Protein AF-0000000069708479 (afdb_homodimer)

InterPro domains:
  IPR001387 Cro/C1-type, helix-turn-helix domain [PF12844] (5-63)
  IPR001387 Cro/C1-type, helix-turn-helix domain [PS50943] (8-62)
  IPR001387 Cro/C1-type, helix-turn-helix domain [SM00530] (7-62)
  IPR001387 Cro/C1-type, helix-turn-helix domain [cd00093] (5-62)
  IPR010982 Lambda repressor-like, DNA-binding domain superfamily [G3DSA:1.10.260.40] (4-102)
  IPR010982 Lambda repressor-like, DNA-binding domain superfamily [SSF47413] (2-64)

Organism: NCBI:txid1187080

Nearest PDB structures (foldseek):
  6jq1-assembly1_A  TM=8.689E-01  e=2.238E-03  Deinococcus geothermalis DSM 11300
  6rnz-assembly2_B  TM=8.692E-01  e=3.136E-03  Deinococcus deserti
  3f51-assembly1_A  TM=7.060E-01  e=1.689E-03  Corynebacterium glutamicum
  3g5g-assembly5_J  TM=7.463E-01  e=3.318E-03  Enterobacter sp. RFL1396
  3g5g-assembly1_A  TM=7.341E-01  e=3.510E-03  Enterobacter sp. RFL1396

Sequence (204 aa):
MPTFGETIKKFRKERQLPLRIVASYLDIDQAVLSKMEHNKRTATKEQVKKLAKYFETNEKELLILWISDRVVYEIKDEEFATDALKVAEEEIKYLTKKNGKKMPTFGETIKKFRKERQLPLRIVASYLDIDQAVLSKMEHNKRTATKEQVKKLAKYFETNEKELLILWISDRVVYEIKDEEFATDALKVAEEEIKYLTKKNGKK

Foldseek 3Di:
DDALLCVLVVLCVVVPHDLVVLCVQLVHDSVQSVCSSVVNDADDLVSLQSSCVVSVHDSVVSVVRSVVSVLCVVPVPPPCSVVVVVVVVVVVVVVVVVVVVD/DDALLCVLVVLCVVVPHDLVVLCVQLVHDSVQSVCSNVVNDADDLVSLQSSCVVSVHDSVVSVVRSVVSVLCVVPVPPPCSVVVVVVVVVVVVVVVVVVVVD

Secondary structure (DSSP, 8-state):
---HHHHHHHHHHHTT--HHHHHHHHTS-HHHHHHHHTTSSPPPHHHHHHHHHHTT--HHHHHHHHHHHHHHHHHTT-TTHHHHHHHHHHHHHHHHHHHH--/---HHHHHHHHHHHTT--HHHHHHHHTS-HHHHHHHHTTSSPPPHHHHHHHHHHTT--HHHHHHHHHHHHHHHHHTT-TTHHHHHHHHHHHHHHHHHHHH--

pLDDT: mean 96.28, std 7.88, range [42.22, 98.88]

Solvent-accessible surface area (backbone atoms only — not comparable to full-atom values): 11124 Å² total; per-residue (Å²): 129,81,48,44,25,45,46,52,43,48,58,34,53,75,68,68,49,58,61,59,60,58,15,54,76,70,71,48,55,45,67,56,48,53,31,23,38,66,70,71,39,83,77,52,73,67,55,51,49,50,48,20,60,74,69,70,50,63,48,67,60,50,49,25,37,45,51,15,47,55,50,39,71,71,36,67,89,45,94,50,38,60,63,10,36,55,51,24,38,52,48,48,53,52,52,51,51,57,59,66,72,98,130,80,48,43,26,45,46,51,44,49,56,36,52,75,69,69,48,60,62,58,61,58,16,54,75,70,72,49,54,46,67,56,48,52,31,22,36,65,69,72,39,81,77,52,72,66,54,50,51,51,48,20,61,73,68,70,50,65,49,67,60,52,50,24,37,43,52,14,46,56,51,39,70,74,36,68,87,44,92,51,39,61,63,9,38,54,51,24,37,53,48,48,52,52,51,51,51,56,58,67,73,97

Structure (mmCIF, N/CA/C/O backbone):
data_AF-0000000069708479-model_v1
#
loop_
_entity.id
_entity.type
_entity.pdbx_description
1 polymer 'Helix-turn-helix protein'
#
loop_
_atom_site.group_PDB
_atom_site.id
_atom_site.type_symbol
_atom_site.label_atom_id
_atom_site.label_alt_id
_atom_site.label_comp_id
_atom_site.label_asym_id
_atom_site.label_entity_id
_atom_site.label_seq_id
_atom_site.pdbx_PDB_ins_code
_atom_site.Cartn_x
_atom_site.Cartn_y
_atom_site.Cartn_z
_atom_site.occupancy
_atom_site.B_iso_or_equiv
_atom_site.auth_seq_id
_atom_site.auth_comp_id
_atom_site.auth_asym_id
_atom_site.auth_atom_id
_atom_site.pdbx_PDB_model_num
ATOM 1 N N . MET A 1 1 ? -10.367 6.734 12.578 1 87.5 1 MET A N 1
ATOM 2 C CA . MET A 1 1 ? -9.133 7.488 12.797 1 87.5 1 MET A CA 1
ATOM 3 C C . MET A 1 1 ? -8.969 8.562 11.727 1 87.5 1 MET A C 1
ATOM 5 O O . MET A 1 1 ? -9.281 8.344 10.555 1 87.5 1 MET A O 1
ATOM 9 N N . PRO A 1 2 ? -8.523 9.812 12.219 1 95.88 2 PRO A N 1
ATOM 10 C CA . PRO A 1 2 ? -8.336 10.836 11.188 1 95.88 2 PRO A CA 1
ATOM 11 C C . PRO A 1 2 ? -7.207 10.5 10.219 1 95.88 2 PRO A C 1
ATOM 13 O O . PRO A 1 2 ? -6.203 9.898 10.617 1 95.88 2 PRO A O 1
ATOM 16 N N . THR A 1 3 ? -7.367 10.781 8.961 1 97.5 3 THR A N 1
ATOM 17 C CA . THR A 1 3 ? -6.312 10.648 7.961 1 97.5 3 THR A CA 1
ATOM 18 C C . THR A 1 3 ? -5.246 11.719 8.156 1 97.5 3 THR A C 1
ATOM 20 O O . THR A 1 3 ? -5.402 12.609 8.992 1 97.5 3 THR A O 1
ATOM 23 N N . PHE A 1 4 ? -4.168 11.594 7.406 1 98.56 4 PHE A N 1
ATOM 24 C CA . PHE A 1 4 ? -3.139 12.625 7.387 1 98.56 4 PHE A CA 1
ATOM 25 C C . PHE A 1 4 ? -3.74 13.984 7.035 1 98.56 4 PHE A C 1
ATOM 27 O O . PHE A 1 4 ? -3.512 14.969 7.742 1 98.56 4 PHE A O 1
ATOM 34 N N . GLY A 1 5 ? -4.535 14.008 5.984 1 98.62 5 GLY A N 1
ATOM 35 C CA . GLY A 1 5 ? -5.156 15.25 5.559 1 98.62 5 GLY A CA 1
ATOM 36 C C . GLY A 1 5 ? -6.039 15.875 6.625 1 98.62 5 GLY A C 1
ATOM 37 O O . GLY A 1 5 ? -5.945 17.078 6.898 1 98.62 5 GLY A O 1
ATOM 38 N N . GLU A 1 6 ? -6.863 15.078 7.266 1 98.44 6 GLU A N 1
ATOM 39 C CA . GLU A 1 6 ? -7.754 15.555 8.32 1 98.44 6 GLU A CA 1
ATOM 40 C C . GLU A 1 6 ? -6.965 16.062 9.523 1 98.44 6 GLU A C 1
ATOM 42 O O . GLU A 1 6 ? -7.383 17 10.195 1 98.44 6 GLU A O 1
ATOM 47 N N . THR A 1 7 ? -5.887 15.422 9.758 1 98.69 7 THR A N 1
ATOM 48 C CA . THR A 1 7 ? -5.031 15.812 10.875 1 98.69 7 THR A CA 1
ATOM 49 C C . THR A 1 7 ? -4.414 17.188 10.625 1 98.69 7 THR A C 1
ATOM 51 O O . THR A 1 7 ? -4.414 18.047 11.516 1 98.69 7 THR A O 1
ATOM 54 N N . ILE A 1 8 ? -3.969 17.375 9.414 1 98.56 8 ILE A N 1
ATOM 55 C CA . ILE A 1 8 ? -3.371 18.656 9.055 1 98.56 8 ILE A CA 1
ATOM 56 C C . ILE A 1 8 ? -4.43 19.75 9.117 1 98.56 8 ILE A C 1
ATOM 58 O O . ILE A 1 8 ? -4.16 20.859 9.578 1 98.56 8 ILE A O 1
ATOM 62 N N . LYS A 1 9 ? -5.551 19.406 8.68 1 98.75 9 LYS A N 1
ATOM 63 C CA . LYS A 1 9 ? -6.664 20.344 8.75 1 98.75 9 LYS A CA 1
ATOM 64 C C . LYS A 1 9 ? -6.969 20.734 10.195 1 98.75 9 LYS A C 1
ATOM 66 O O . LYS A 1 9 ? -7.148 21.906 10.508 1 98.75 9 LYS A O 1
ATOM 71 N N . LYS A 1 10 ? -7.062 19.781 10.992 1 98.75 10 LYS A N 1
ATOM 72 C CA . LYS A 1 10 ? -7.309 20.016 12.414 1 98.75 10 LYS A CA 1
ATOM 73 C C . LYS A 1 10 ? -6.246 20.938 13.016 1 98.75 10 LYS A C 1
ATOM 75 O O . LYS A 1 10 ? -6.574 21.891 13.719 1 98.75 10 LYS A O 1
ATOM 80 N N . PHE A 1 11 ? -4.957 20.609 12.766 1 98.56 11 PHE A N 1
ATOM 81 C CA . PHE A 1 11 ? -3.869 21.438 13.281 1 98.56 11 PHE A CA 1
ATOM 82 C C . PHE A 1 11 ? -4.008 22.875 12.805 1 98.56 11 PHE A C 1
ATOM 84 O O . PHE A 1 11 ? -3.836 23.812 13.586 1 98.56 11 PHE A O 1
ATOM 91 N N . ARG A 1 12 ? -4.316 22.984 11.539 1 98.69 12 ARG A N 1
ATOM 92 C CA . ARG A 1 12 ? -4.461 24.312 10.953 1 98.69 12 ARG A CA 1
ATOM 93 C C . ARG A 1 12 ? -5.594 25.078 11.625 1 98.69 12 ARG A C 1
ATOM 95 O O . ARG A 1 12 ? -5.41 26.234 12.023 1 98.69 12 ARG A O 1
ATOM 102 N N . LYS A 1 13 ? -6.672 24.438 11.805 1 98.69 13 LYS A N 1
ATOM 103 C CA . LYS A 1 13 ? -7.859 25.078 12.367 1 98.69 13 LYS A CA 1
ATOM 104 C C . LYS A 1 13 ? -7.648 25.406 13.844 1 98.69 13 LYS A C 1
ATOM 106 O O . LYS A 1 13 ? -8.078 26.469 14.312 1 98.69 13 LYS A O 1
ATOM 111 N N . GLU A 1 14 ? -7.09 24.578 14.523 1 98.38 14 GLU A N 1
ATOM 112 C CA . GLU A 1 14 ? -6.812 24.797 15.938 1 98.38 14 GLU A CA 1
ATOM 113 C C . GLU A 1 14 ? -5.957 26.047 16.141 1 98.38 14 GLU A C 1
ATOM 115 O O . GLU A 1 14 ? -6.059 26.703 17.172 1 98.38 14 GLU A O 1
ATOM 120 N N . ARG A 1 15 ? -5.18 26.359 15.188 1 97.94 15 ARG A N 1
ATOM 121 C CA . ARG A 1 15 ? -4.289 27.516 15.258 1 97.94 15 ARG A CA 1
ATOM 122 C C . ARG A 1 15 ? -4.891 28.719 14.547 1 97.94 15 ARG A C 1
ATOM 124 O O . ARG A 1 15 ? -4.23 29.75 14.383 1 97.94 15 ARG A O 1
ATOM 131 N N . GLN A 1 16 ? -6.113 28.453 14.039 1 98.5 16 GLN A N 1
ATOM 132 C CA . GLN A 1 16 ? -6.895 29.5 13.391 1 98.5 16 GLN A CA 1
ATOM 133 C C . GLN A 1 16 ? -6.16 30.062 12.172 1 98.5 16 GLN A C 1
ATOM 135 O O . GLN A 1 16 ? -6.145 31.266 11.961 1 98.5 16 GLN A O 1
ATOM 140 N N . LEU A 1 17 ? -5.559 29.219 11.445 1 98.56 17 LEU A N 1
ATOM 141 C CA . LEU A 1 17 ? -4.816 29.625 10.258 1 98.56 17 LEU A CA 1
ATOM 142 C C . LEU A 1 17 ? -5.652 29.406 9 1 98.56 17 LEU A C 1
ATOM 144 O O . LEU A 1 17 ? -6.305 28.375 8.852 1 98.56 17 LEU A O 1
ATOM 148 N N . PRO A 1 18 ? -5.656 30.422 8.219 1 98.5 18 PRO A N 1
ATOM 149 C CA . PRO A 1 18 ? -6.281 30.172 6.914 1 98.5 18 PRO A CA 1
ATOM 150 C C . PRO A 1 18 ? -5.434 29.281 6.02 1 98.5 18 PRO A C 1
ATOM 152 O O . PRO A 1 18 ? -4.234 29.125 6.25 1 98.5 18 PRO A O 1
ATOM 155 N N . LEU A 1 19 ? -6.035 28.688 4.969 1 98.81 19 LEU A N 1
ATOM 156 C CA . LEU A 1 19 ? -5.359 27.781 4.051 1 98.81 19 LEU A CA 1
ATOM 157 C C . LEU A 1 19 ? -4.156 28.469 3.4 1 98.81 19 LEU A C 1
ATOM 159 O O . LEU A 1 19 ? -3.1 27.844 3.246 1 98.81 19 LEU A O 1
ATOM 163 N N . ARG A 1 20 ? -4.316 29.766 3.066 1 98.44 20 ARG A N 1
ATOM 164 C CA . ARG A 1 20 ? -3.322 30.5 2.287 1 98.44 20 ARG A CA 1
ATOM 165 C C . ARG A 1 20 ? -1.994 30.578 3.031 1 98.44 20 ARG A C 1
ATOM 167 O O . ARG A 1 20 ? -0.927 30.547 2.414 1 98.44 20 ARG A O 1
ATOM 174 N N . ILE A 1 21 ? -2.018 30.656 4.293 1 98.75 21 ILE A N 1
ATOM 175 C CA . ILE A 1 21 ? -0.8 30.812 5.082 1 98.75 21 ILE A CA 1
ATOM 176 C C . ILE A 1 21 ? -0.011 29.5 5.078 1 98.75 21 ILE A C 1
ATOM 178 O O . ILE A 1 21 ? 1.2 29.5 4.84 1 98.75 21 ILE A O 1
ATOM 182 N N . VAL A 1 22 ? -0.687 28.453 5.332 1 98.81 22 VAL A N 1
ATOM 183 C CA . VAL A 1 22 ? -0.033 27.141 5.363 1 98.81 22 VAL A CA 1
ATOM 184 C C . VAL A 1 22 ? 0.456 26.781 3.967 1 98.81 22 VAL A C 1
ATOM 186 O O . VAL A 1 22 ? 1.562 26.25 3.805 1 98.81 22 VAL A O 1
ATOM 189 N N . ALA A 1 23 ? -0.356 27.031 2.963 1 98.88 23 ALA A N 1
ATOM 190 C CA . ALA A 1 23 ? 0.013 26.75 1.577 1 98.88 23 ALA A CA 1
ATOM 191 C C . ALA A 1 23 ? 1.27 27.531 1.181 1 98.88 23 ALA A C 1
ATOM 193 O O . ALA A 1 23 ? 2.141 26.984 0.489 1 98.88 23 ALA A O 1
ATOM 194 N N . SER A 1 24 ? 1.346 28.766 1.591 1 98.69 24 SER A N 1
ATOM 195 C CA . SER A 1 24 ? 2.512 29.594 1.312 1 98.69 24 SER A CA 1
ATOM 196 C C . SER A 1 24 ? 3.775 29 1.929 1 98.69 24 SER A C 1
ATOM 198 O O . SER A 1 24 ? 4.828 28.969 1.287 1 98.69 24 SER A O 1
ATOM 200 N N . TYR A 1 25 ? 3.645 28.531 3.111 1 98.56 25 TYR A N 1
ATOM 201 C CA . TYR A 1 25 ? 4.777 27.906 3.781 1 98.56 25 TYR A CA 1
ATOM 202 C C . TYR A 1 25 ? 5.281 26.703 2.986 1 98.56 25 TYR A C 1
ATOM 204 O O . TYR A 1 25 ? 6.488 26.469 2.92 1 98.56 25 TYR A O 1
ATOM 212 N N . LEU A 1 26 ? 4.371 25.953 2.377 1 98.69 26 LEU A N 1
ATOM 213 C CA . LEU A 1 26 ? 4.711 24.75 1.605 1 98.69 26 LEU A CA 1
ATOM 214 C C . LEU A 1 26 ? 5.098 25.125 0.177 1 98.69 26 LEU A C 1
ATOM 216 O O . LEU A 1 26 ? 5.547 24.266 -0.588 1 98.69 26 LEU A O 1
ATOM 220 N N . ASP A 1 27 ? 4.875 26.344 -0.242 1 98.62 27 ASP A N 1
ATOM 221 C CA . ASP A 1 27 ? 5.121 26.828 -1.597 1 98.62 27 ASP A CA 1
ATOM 222 C C . ASP A 1 27 ? 4.238 26.094 -2.607 1 98.62 27 ASP A C 1
ATOM 224 O O . ASP A 1 27 ? 4.734 25.562 -3.605 1 98.62 27 ASP A O 1
ATOM 228 N N . ILE A 1 28 ? 2.951 25.984 -2.205 1 98.5 28 ILE A N 1
ATOM 229 C CA . ILE A 1 28 ? 1.962 25.391 -3.1 1 98.5 28 ILE A CA 1
ATOM 230 C C . ILE A 1 28 ? 0.709 26.266 -3.131 1 98.5 28 ILE A C 1
ATOM 232 O O . ILE A 1 28 ? 0.562 27.188 -2.32 1 98.5 28 ILE A O 1
ATOM 236 N N . ASP A 1 29 ? -0.191 25.906 -4.066 1 98.25 29 ASP A N 1
ATOM 237 C CA . ASP A 1 29 ? -1.47 26.609 -4.18 1 98.25 29 ASP A CA 1
ATOM 238 C C . ASP A 1 29 ? -2.428 26.188 -3.068 1 98.25 29 ASP A C 1
ATOM 240 O O . ASP A 1 29 ? -2.424 25.016 -2.65 1 98.25 29 ASP A O 1
ATOM 244 N N . GLN A 1 30 ? -3.279 27.094 -2.695 1 98.25 30 GLN A N 1
ATOM 245 C CA . GLN A 1 30 ? -4.289 26.828 -1.677 1 98.25 30 GLN A CA 1
ATOM 246 C C . GLN A 1 30 ? -5.188 25.672 -2.086 1 98.25 30 GLN A C 1
ATOM 248 O O . GLN A 1 30 ? -5.602 24.875 -1.242 1 98.25 30 GLN A O 1
ATOM 253 N N . ALA A 1 31 ? -5.453 25.609 -3.352 1 98.56 31 ALA A N 1
ATOM 254 C CA . ALA A 1 31 ? -6.32 24.547 -3.855 1 98.56 31 ALA A CA 1
ATOM 255 C C . ALA A 1 31 ? -5.695 23.172 -3.633 1 98.56 31 ALA A C 1
ATOM 257 O O . ALA A 1 31 ? -6.402 22.203 -3.332 1 98.56 31 ALA A O 1
ATOM 258 N N . VAL A 1 32 ? -4.422 23.094 -3.793 1 98.44 32 VAL A N 1
ATOM 259 C CA . VAL A 1 32 ? -3.697 21.844 -3.613 1 98.44 32 VAL A CA 1
ATOM 260 C C . VAL A 1 32 ? -3.742 21.422 -2.145 1 98.44 32 VAL A C 1
ATOM 262 O O . VAL A 1 32 ? -4.004 20.266 -1.832 1 98.44 32 VAL A O 1
ATOM 265 N N . LEU A 1 33 ? -3.529 22.391 -1.257 1 98.75 33 LEU A N 1
ATOM 266 C CA . LEU A 1 33 ? -3.598 22.078 0.167 1 98.75 33 LEU A CA 1
ATOM 267 C C . LEU A 1 33 ? -5 21.625 0.557 1 98.75 33 LEU A C 1
ATOM 269 O O . LEU A 1 33 ? -5.16 20.688 1.337 1 98.75 33 LEU A O 1
ATOM 273 N N . SER A 1 34 ? -5.977 22.328 0.036 1 98.75 34 SER A N 1
ATOM 274 C CA . SER A 1 34 ? -7.355 21.953 0.314 1 98.75 34 SER A CA 1
ATOM 275 C C . SER A 1 34 ? -7.629 20.5 -0.104 1 98.75 34 SER A C 1
ATOM 277 O O . SER A 1 34 ? -8.203 19.734 0.661 1 98.75 34 SER A O 1
ATOM 279 N N . LYS A 1 35 ? -7.184 20.141 -1.327 1 98.69 35 LYS A N 1
ATOM 280 C CA . LYS A 1 35 ? -7.352 18.781 -1.813 1 98.69 35 LYS A CA 1
ATOM 281 C C . LYS A 1 35 ? -6.625 17.781 -0.913 1 98.69 35 LYS A C 1
ATOM 283 O O . LYS A 1 35 ? -7.125 16.688 -0.663 1 98.69 35 LYS A O 1
ATOM 288 N N . MET A 1 36 ? -5.5 18.141 -0.444 1 98.5 36 MET A N 1
ATOM 289 C CA . MET A 1 36 ? -4.73 17.297 0.473 1 98.5 36 MET A CA 1
ATOM 290 C C . MET A 1 36 ? -5.492 17.078 1.774 1 98.5 36 MET A C 1
ATOM 292 O O . MET A 1 36 ? -5.637 15.938 2.225 1 98.5 36 MET A O 1
ATOM 296 N N . GLU A 1 37 ? -6.098 18.172 2.312 1 98.5 37 GLU A N 1
ATOM 297 C CA . GLU A 1 37 ? -6.812 18.094 3.582 1 98.5 37 GLU A CA 1
ATOM 298 C C . GLU A 1 37 ? -8.086 17.266 3.453 1 98.5 37 GLU A C 1
ATOM 300 O O . GLU A 1 37 ? -8.641 16.812 4.457 1 98.5 37 GLU A O 1
ATOM 305 N N . HIS A 1 38 ? -8.523 17.078 2.168 1 97.38 38 HIS A N 1
ATOM 306 C CA . HIS A 1 38 ? -9.742 16.312 1.905 1 97.38 38 HIS A CA 1
ATOM 307 C C . HIS A 1 38 ? -9.422 14.977 1.245 1 97.38 38 HIS A C 1
ATOM 309 O O . HIS A 1 38 ? -10.305 14.359 0.635 1 97.38 38 HIS A O 1
ATOM 315 N N . ASN A 1 39 ? -8.234 14.586 1.264 1 95.88 39 ASN A N 1
ATOM 316 C CA . ASN A 1 39 ? -7.766 13.281 0.798 1 95.88 39 ASN A CA 1
ATOM 317 C C . ASN A 1 39 ? -7.918 13.141 -0.713 1 95.88 39 ASN A C 1
ATOM 319 O O . ASN A 1 39 ? -8.062 12.031 -1.224 1 95.88 39 ASN A O 1
ATOM 323 N N . LYS A 1 40 ? -7.934 14.227 -1.393 1 97.12 40 LYS A N 1
ATOM 324 C CA . LYS A 1 40 ? -8.055 14.211 -2.848 1 97.12 40 LYS A CA 1
ATOM 325 C C . LYS A 1 40 ? -6.691 14.336 -3.518 1 97.12 40 LYS A C 1
ATOM 327 O O . LYS A 1 40 ? -6.574 14.18 -4.734 1 97.12 40 LYS A O 1
ATOM 332 N N . ARG A 1 41 ? -5.664 14.648 -2.795 1 97.19 41 ARG A N 1
ATOM 333 C CA . ARG A 1 41 ? -4.266 14.703 -3.213 1 97.19 41 ARG A CA 1
ATOM 334 C C . ARG A 1 41 ? -3.342 14.203 -2.107 1 97.19 41 ARG A C 1
ATOM 336 O O . ARG A 1 41 ? -3.545 14.523 -0.932 1 97.19 41 ARG A O 1
ATOM 343 N N . THR A 1 42 ? -2.367 13.469 -2.531 1 96.75 42 THR A N 1
ATOM 344 C CA . THR A 1 42 ? -1.422 12.945 -1.556 1 96.75 42 THR A CA 1
ATOM 345 C C . THR A 1 42 ? -0.238 13.891 -1.38 1 96.75 42 THR A C 1
ATOM 347 O O . THR A 1 42 ? 0.293 14.414 -2.361 1 96.75 42 THR A O 1
ATOM 350 N N . ALA A 1 43 ? 0.14 14.086 -0.154 1 98.31 43 ALA A N 1
ATOM 351 C CA . ALA A 1 43 ? 1.323 14.883 0.147 1 98.31 43 ALA A CA 1
ATOM 352 C C . ALA A 1 43 ? 2.6 14.141 -0.234 1 98.31 43 ALA A C 1
ATOM 354 O O . ALA A 1 43 ? 2.613 12.914 -0.301 1 98.31 43 ALA A O 1
ATOM 355 N N . THR A 1 44 ? 3.623 14.93 -0.555 1 97.69 44 THR A N 1
ATOM 356 C CA . THR A 1 44 ? 4.949 14.328 -0.656 1 97.69 44 THR A CA 1
ATOM 357 C C . THR A 1 44 ? 5.566 14.141 0.728 1 97.69 44 THR A C 1
ATOM 359 O O . THR A 1 44 ? 5.125 14.766 1.697 1 97.69 44 THR A O 1
ATOM 362 N N . LYS A 1 45 ? 6.578 13.32 0.761 1 98.06 45 LYS A N 1
ATOM 363 C CA . LYS A 1 45 ? 7.277 13.102 2.025 1 98.06 45 LYS A CA 1
ATOM 364 C C . LYS A 1 45 ? 7.855 14.406 2.566 1 98.06 45 LYS A C 1
ATOM 366 O O . LYS A 1 45 ? 7.793 14.672 3.77 1 98.06 45 LYS A O 1
ATOM 371 N N . GLU A 1 46 ? 8.391 15.156 1.706 1 98.31 46 GLU A N 1
ATOM 372 C CA . GLU A 1 46 ? 8.961 16.438 2.092 1 98.31 46 GLU A CA 1
ATOM 373 C C . GLU A 1 46 ? 7.898 17.359 2.678 1 98.31 46 GLU A C 1
ATOM 375 O O . GLU A 1 46 ? 8.141 18.047 3.68 1 98.31 46 GLU A O 1
ATOM 380 N N . GLN A 1 47 ? 6.789 17.375 2.096 1 98.75 47 GLN A N 1
ATOM 381 C CA . GLN A 1 47 ? 5.691 18.188 2.607 1 98.75 47 GLN A CA 1
ATOM 382 C C . GLN A 1 47 ? 5.281 17.75 4.008 1 98.75 47 GLN A C 1
ATOM 384 O O . GLN A 1 47 ? 4.973 18.578 4.867 1 98.75 47 GLN A O 1
ATOM 389 N N . VAL A 1 48 ? 5.27 16.453 4.219 1 98.75 48 VAL A N 1
ATOM 390 C CA . VAL A 1 48 ? 4.918 15.906 5.523 1 98.75 48 VAL A CA 1
ATOM 391 C C . VAL A 1 48 ? 5.898 16.422 6.578 1 98.75 48 VAL A C 1
ATOM 393 O O . VAL A 1 48 ? 5.484 16.875 7.652 1 98.75 48 VAL A O 1
ATOM 396 N N . LYS A 1 49 ? 7.121 16.391 6.223 1 98.81 49 LYS A N 1
ATOM 397 C CA . LYS A 1 49 ? 8.141 16.844 7.168 1 98.81 49 LYS A CA 1
ATOM 398 C C . LYS A 1 49 ? 8.016 18.344 7.441 1 98.81 49 LYS A C 1
ATOM 400 O O . LYS A 1 49 ? 8.125 18.781 8.586 1 98.81 49 LYS A O 1
ATOM 405 N N . LYS A 1 50 ? 7.801 19.062 6.469 1 98.88 50 LYS A N 1
ATOM 406 C CA . LYS A 1 50 ? 7.617 20.5 6.625 1 98.88 50 LYS A CA 1
ATOM 407 C C . LYS A 1 50 ? 6.418 20.812 7.52 1 98.88 50 LYS A C 1
ATOM 409 O O . LYS A 1 50 ? 6.488 21.688 8.383 1 98.88 50 LYS A O 1
ATOM 414 N N . LEU A 1 51 ? 5.402 20.094 7.297 1 98.88 51 LEU A N 1
ATOM 415 C CA . LEU A 1 51 ? 4.184 20.328 8.062 1 98.88 51 LEU A CA 1
ATOM 416 C C . LEU A 1 51 ? 4.379 19.938 9.531 1 98.88 51 LEU A C 1
ATOM 418 O O . LEU A 1 51 ? 3.857 20.609 10.422 1 98.88 51 LEU A O 1
ATOM 422 N N . ALA A 1 52 ? 5.074 18.812 9.727 1 98.81 52 ALA A N 1
ATOM 423 C CA . ALA A 1 52 ? 5.387 18.422 11.102 1 98.81 52 ALA A CA 1
ATOM 424 C C . ALA A 1 52 ? 6.141 19.547 11.82 1 98.81 52 ALA A C 1
ATOM 426 O O . ALA A 1 52 ? 5.832 19.875 12.969 1 98.81 52 ALA A O 1
ATOM 427 N N . LYS A 1 53 ? 7.059 20.125 11.148 1 98.75 53 LYS A N 1
ATOM 428 C CA . LYS A 1 53 ? 7.84 21.234 11.695 1 98.75 53 LYS A CA 1
ATOM 429 C C . LYS A 1 53 ? 6.969 22.469 11.922 1 98.75 53 LYS A C 1
ATOM 431 O O . LYS A 1 53 ? 7.008 23.062 13 1 98.75 53 LYS A O 1
ATOM 436 N N . TYR A 1 54 ? 6.199 22.766 10.961 1 98.69 54 TYR A N 1
ATOM 437 C CA . TYR A 1 54 ? 5.367 23.969 11 1 98.69 54 TYR A CA 1
ATOM 438 C C . TY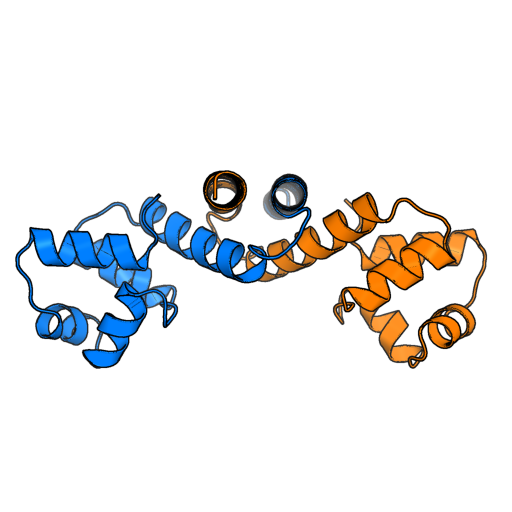R A 1 54 ? 4.406 23.922 12.188 1 98.69 54 TYR A C 1
ATOM 440 O O . TYR A 1 54 ? 4.234 24.922 12.891 1 98.69 54 TYR A O 1
ATOM 448 N N . PHE A 1 55 ? 3.812 22.75 12.383 1 98.69 55 PHE A N 1
ATOM 449 C CA . PHE A 1 55 ? 2.785 22.625 13.406 1 98.69 55 PHE A CA 1
ATOM 450 C C . PHE A 1 55 ? 3.391 22.156 14.727 1 98.69 55 PHE A C 1
ATOM 452 O O . PHE A 1 55 ? 2.668 21.906 15.695 1 98.69 55 PHE A O 1
ATOM 459 N N . GLU A 1 56 ? 4.652 21.953 14.758 1 98.25 56 GLU A N 1
ATOM 460 C CA . GLU A 1 56 ? 5.371 21.531 15.953 1 98.25 56 GLU A CA 1
ATOM 461 C C . GLU A 1 56 ? 4.777 20.25 16.531 1 98.25 56 GLU A C 1
ATOM 463 O O . GLU A 1 56 ? 4.449 20.188 17.719 1 98.25 56 GLU A O 1
ATOM 468 N N . THR A 1 57 ? 4.621 19.281 15.672 1 98.06 57 THR A N 1
ATOM 469 C CA . THR A 1 57 ? 4.07 17.984 16.047 1 98.06 57 THR A CA 1
ATOM 470 C C . THR A 1 57 ? 5.094 16.875 15.828 1 98.06 57 THR A C 1
ATOM 472 O O . THR A 1 57 ? 6.203 17.125 15.352 1 98.06 57 THR A O 1
ATOM 475 N N . ASN A 1 58 ? 4.762 15.711 16.281 1 98.06 58 ASN A N 1
ATOM 476 C CA . ASN A 1 58 ? 5.641 14.547 16.156 1 98.06 58 ASN A CA 1
ATOM 477 C C . ASN A 1 58 ? 5.773 14.102 14.711 1 98.06 58 ASN A C 1
ATOM 479 O O . ASN A 1 58 ? 4.824 13.57 14.125 1 98.06 58 ASN A O 1
ATOM 483 N N . GLU A 1 59 ? 6.938 14.266 14.102 1 98.44 59 GLU A N 1
ATOM 484 C CA . GLU A 1 59 ? 7.199 13.953 12.703 1 98.44 59 GLU A CA 1
ATOM 485 C C . GLU A 1 59 ? 6.98 12.469 12.422 1 98.44 59 GLU A C 1
ATOM 487 O O . GLU A 1 59 ? 6.367 12.109 11.414 1 98.44 59 GLU A O 1
ATOM 492 N N . LYS A 1 60 ? 7.426 11.648 13.297 1 98.62 60 LYS A N 1
ATOM 493 C CA . LYS A 1 60 ? 7.273 10.203 13.133 1 98.62 60 LYS A CA 1
ATOM 494 C C . LYS A 1 60 ? 5.801 9.812 13.031 1 98.62 60 LYS A C 1
ATOM 496 O O . LYS A 1 60 ? 5.41 9.07 12.133 1 98.62 60 LYS A O 1
ATOM 501 N N . GLU A 1 61 ? 5.031 10.383 13.914 1 98.25 61 GLU A N 1
ATOM 502 C CA . GLU A 1 61 ? 3.609 10.055 13.93 1 98.25 61 GLU A CA 1
ATOM 503 C C . GLU A 1 61 ? 2.924 10.5 12.641 1 98.25 61 GLU A C 1
ATOM 505 O O . GLU A 1 61 ? 2.086 9.781 12.094 1 98.25 61 GLU A O 1
ATOM 510 N N . LEU A 1 62 ? 3.305 11.633 12.188 1 98.5 62 LEU A N 1
ATOM 511 C CA . LEU A 1 62 ? 2.68 12.172 10.984 1 98.5 62 LEU A CA 1
ATOM 512 C C . LEU A 1 62 ? 3.086 11.367 9.75 1 98.5 62 LEU A C 1
ATOM 514 O O . LEU A 1 62 ? 2.264 11.125 8.867 1 98.5 62 LEU A O 1
ATOM 518 N N . LEU A 1 63 ? 4.348 10.938 9.727 1 98.69 63 LEU A N 1
ATOM 519 C CA . LEU A 1 63 ? 4.828 10.102 8.625 1 98.69 63 LEU A CA 1
ATOM 520 C C . LEU A 1 63 ? 4.109 8.758 8.617 1 98.69 63 LEU A C 1
ATOM 522 O O . LEU A 1 63 ? 3.734 8.258 7.551 1 98.69 63 LEU A O 1
ATOM 526 N N . ILE A 1 64 ? 3.908 8.219 9.758 1 98.69 64 ILE A N 1
ATOM 527 C CA . ILE A 1 64 ? 3.219 6.941 9.875 1 98.69 64 ILE A CA 1
ATOM 528 C C . ILE A 1 64 ? 1.798 7.066 9.336 1 98.69 64 ILE A C 1
ATOM 530 O O . ILE A 1 64 ? 1.34 6.211 8.57 1 98.69 64 ILE A O 1
ATOM 534 N N . LEU A 1 65 ? 1.175 8.117 9.703 1 98.5 65 LEU A N 1
ATOM 535 C CA . LEU A 1 65 ? -0.186 8.344 9.227 1 98.5 65 LEU A CA 1
ATOM 536 C C . LEU A 1 65 ? -0.215 8.5 7.715 1 98.5 65 LEU A C 1
ATOM 538 O O . LEU A 1 65 ? -1.104 7.965 7.047 1 98.5 65 LEU A O 1
ATOM 542 N N . TRP A 1 66 ? 0.715 9.234 7.238 1 98.62 66 TRP A N 1
ATOM 543 C CA . TRP A 1 66 ? 0.84 9.484 5.805 1 98.62 66 TRP A CA 1
ATOM 544 C C . TRP A 1 66 ? 1.05 8.18 5.043 1 98.62 66 TRP A C 1
ATOM 546 O O . TRP A 1 66 ? 0.377 7.922 4.039 1 98.62 66 TRP A O 1
ATOM 556 N N . ILE A 1 67 ? 1.916 7.344 5.496 1 98.69 67 ILE A N 1
ATOM 557 C CA . ILE A 1 67 ? 2.197 6.062 4.859 1 98.69 67 ILE A CA 1
ATOM 558 C C . ILE A 1 67 ? 0.969 5.16 4.953 1 98.69 67 ILE A C 1
ATOM 560 O O . ILE A 1 67 ? 0.576 4.531 3.969 1 98.69 67 ILE A O 1
ATOM 564 N N . SER A 1 68 ? 0.377 5.09 6.129 1 98.62 68 SER A N 1
ATOM 565 C CA . SER A 1 68 ? -0.81 4.266 6.344 1 98.62 68 SER A CA 1
ATOM 566 C C . SER A 1 68 ? -1.93 4.652 5.383 1 98.62 68 SER A C 1
ATOM 568 O O . SER A 1 68 ? -2.572 3.785 4.789 1 98.62 68 SER A O 1
ATOM 570 N N . ASP A 1 69 ? -2.127 5.957 5.25 1 98.25 69 ASP A N 1
ATOM 571 C CA . ASP A 1 69 ? -3.182 6.441 4.363 1 98.25 69 ASP A CA 1
ATOM 572 C C . ASP A 1 69 ? -2.959 5.961 2.932 1 98.25 69 ASP A C 1
ATOM 574 O O . ASP A 1 69 ? -3.91 5.586 2.24 1 98.25 69 ASP A O 1
ATOM 578 N N . ARG A 1 70 ? -1.753 6.051 2.514 1 97.5 70 ARG A N 1
ATOM 579 C CA . ARG A 1 70 ? -1.412 5.605 1.167 1 97.5 70 ARG A CA 1
ATOM 580 C C . ARG A 1 70 ? -1.72 4.125 0.985 1 97.5 70 ARG A C 1
ATOM 582 O O . ARG A 1 70 ? -2.256 3.719 -0.048 1 97.5 70 ARG A O 1
ATOM 589 N N . VAL A 1 71 ? -1.393 3.344 1.938 1 98.62 71 VAL A N 1
ATOM 590 C CA . VAL A 1 71 ? -1.632 1.904 1.91 1 98.62 71 VAL A CA 1
ATOM 591 C C . VAL A 1 71 ? -3.135 1.631 1.877 1 98.62 71 VAL A C 1
ATOM 593 O O . VAL A 1 71 ? -3.611 0.857 1.044 1 98.62 71 VAL A O 1
ATOM 596 N N . VAL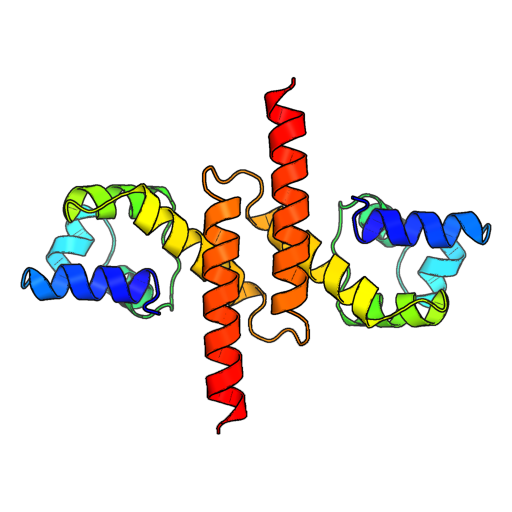 A 1 72 ? -3.838 2.244 2.762 1 98.12 72 VAL A N 1
ATOM 597 C CA . VAL A 1 72 ? -5.277 2.031 2.877 1 98.12 72 VAL A CA 1
ATOM 598 C C . VAL A 1 72 ? -5.961 2.41 1.567 1 98.12 72 VAL A C 1
ATOM 600 O O . VAL A 1 72 ? -6.848 1.694 1.093 1 98.12 72 VAL A O 1
ATOM 603 N N . TYR A 1 73 ? -5.504 3.486 1.022 1 96.69 73 TYR A N 1
ATOM 604 C CA . TYR A 1 73 ? -6.074 3.934 -0.243 1 96.69 73 TYR A CA 1
ATOM 605 C C . TYR A 1 73 ? -5.941 2.857 -1.312 1 96.69 73 TYR A C 1
ATOM 607 O O . TYR A 1 73 ? -6.848 2.658 -2.121 1 96.69 73 TYR A O 1
ATOM 615 N N . GLU A 1 74 ? -4.879 2.158 -1.232 1 95.5 74 GLU A N 1
ATOM 616 C CA . GLU A 1 74 ? -4.559 1.174 -2.262 1 95.5 74 GLU A CA 1
ATOM 617 C C . GLU A 1 74 ? -5.375 -0.102 -2.08 1 95.5 74 GLU A C 1
ATOM 619 O O . GLU A 1 74 ? -5.707 -0.779 -3.057 1 95.5 74 GLU A O 1
ATOM 624 N N . ILE A 1 75 ? -5.77 -0.398 -0.897 1 98 75 ILE A N 1
ATOM 625 C CA . ILE A 1 75 ? -6.227 -1.772 -0.72 1 98 75 ILE A CA 1
ATOM 626 C C . ILE A 1 75 ? -7.578 -1.78 -0.008 1 98 75 ILE A C 1
ATOM 628 O O . ILE A 1 75 ? -8.102 -2.844 0.329 1 98 75 ILE A O 1
ATOM 632 N N . LYS A 1 76 ? -8.227 -0.676 0.224 1 96.31 76 LYS A N 1
ATOM 633 C CA . LYS A 1 76 ? -9.438 -0.586 1.03 1 96.31 76 LYS A CA 1
ATOM 634 C C . LYS A 1 76 ? -10.57 -1.391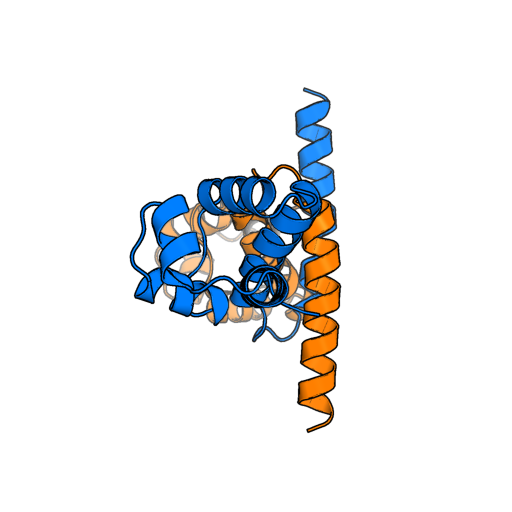 0.406 1 96.31 76 LYS A C 1
ATOM 636 O O . LYS A 1 76 ? -11.453 -1.882 1.113 1 96.31 76 LYS A O 1
ATOM 641 N N . ASP A 1 77 ? -10.633 -1.605 -0.916 1 96.44 77 ASP A N 1
ATOM 642 C CA . ASP A 1 77 ? -11.727 -2.303 -1.593 1 96.44 77 ASP A CA 1
ATOM 643 C C . ASP A 1 77 ? -11.406 -3.789 -1.751 1 96.44 77 ASP A C 1
ATOM 645 O O . ASP A 1 77 ? -12.219 -4.547 -2.283 1 96.44 77 ASP A O 1
ATOM 649 N N . GLU A 1 78 ? -10.297 -4.188 -1.223 1 97.19 78 GLU A N 1
ATOM 650 C CA . GLU A 1 78 ? -9.898 -5.586 -1.36 1 97.19 78 GLU A CA 1
ATOM 651 C C . GLU A 1 78 ? -10.516 -6.449 -0.263 1 97.19 78 GLU A C 1
ATOM 653 O O . GLU A 1 78 ? -10.516 -6.062 0.908 1 97.19 78 GLU A O 1
ATOM 658 N N . GLU A 1 79 ? -11.031 -7.613 -0.582 1 95.25 79 GLU A N 1
ATOM 659 C CA . GLU A 1 79 ? -11.773 -8.508 0.309 1 95.25 79 GLU A CA 1
ATOM 660 C C . GLU A 1 79 ? -10.891 -9 1.451 1 95.25 79 GLU A C 1
ATOM 662 O O . GLU A 1 79 ? -11.359 -9.148 2.582 1 95.25 79 GLU A O 1
ATOM 667 N N . PHE A 1 80 ? -9.555 -9.18 1.363 1 97.88 80 PHE A N 1
ATOM 668 C CA . PHE A 1 80 ? -8.664 -9.766 2.359 1 97.88 80 PHE A CA 1
ATOM 669 C C . PHE A 1 80 ? -7.609 -8.758 2.797 1 97.88 80 PHE A C 1
ATOM 671 O O . PHE A 1 80 ? -6.492 -9.141 3.154 1 97.88 80 PHE A O 1
ATOM 678 N N . ALA A 1 81 ? -8.086 -7.57 2.857 1 98.38 81 ALA A N 1
ATOM 679 C CA . ALA A 1 81 ? -7.133 -6.488 3.094 1 98.38 81 ALA A CA 1
ATOM 680 C C . ALA A 1 81 ? -6.48 -6.621 4.465 1 98.38 81 ALA A C 1
ATOM 682 O O . ALA A 1 81 ? -5.258 -6.504 4.594 1 98.38 81 ALA A O 1
ATOM 683 N N . THR A 1 82 ? -7.219 -6.891 5.512 1 98.19 82 THR A N 1
ATOM 684 C CA . THR A 1 82 ? -6.676 -6.98 6.863 1 98.19 82 THR A CA 1
ATOM 685 C C . THR A 1 82 ? -5.66 -8.117 6.965 1 98.19 82 THR A C 1
ATOM 687 O O . THR A 1 82 ? -4.562 -7.926 7.496 1 98.19 82 THR A O 1
ATOM 690 N N . ASP A 1 83 ? -5.992 -9.234 6.422 1 98.5 83 ASP A N 1
ATOM 691 C CA . ASP A 1 83 ? -5.074 -10.367 6.418 1 98.5 83 ASP A CA 1
ATOM 692 C C . ASP A 1 83 ? -3.805 -10.047 5.637 1 98.5 83 ASP A C 1
ATOM 694 O O . ASP A 1 83 ? -2.699 -10.383 6.07 1 98.5 83 ASP A O 1
ATOM 698 N N . ALA A 1 84 ? -3.955 -9.383 4.551 1 98.69 84 ALA A N 1
ATOM 699 C CA . ALA A 1 84 ? -2.812 -9.047 3.707 1 98.69 84 ALA A CA 1
ATOM 700 C C . ALA A 1 84 ? -1.862 -8.094 4.43 1 98.69 84 ALA A C 1
ATOM 702 O O . ALA A 1 84 ? -0.643 -8.188 4.27 1 98.69 84 ALA A O 1
ATOM 703 N N . LEU A 1 85 ? -2.406 -7.23 5.203 1 98.88 85 LEU A N 1
ATOM 704 C CA . LEU A 1 85 ? -1.575 -6.285 5.941 1 98.88 85 LEU A CA 1
ATOM 705 C C . LEU A 1 85 ? -0.734 -7.004 6.992 1 98.88 85 LEU A C 1
ATOM 707 O O . LEU A 1 85 ? 0.407 -6.617 7.25 1 98.88 85 LEU A O 1
ATOM 711 N N . LYS A 1 86 ? -1.32 -7.973 7.574 1 98.31 86 LYS A N 1
ATOM 712 C CA . LYS A 1 86 ? -0.555 -8.758 8.539 1 98.31 86 LYS A CA 1
ATOM 713 C C . LYS A 1 86 ? 0.614 -9.469 7.863 1 98.31 86 LYS A C 1
ATOM 715 O O . LYS A 1 86 ? 1.728 -9.484 8.391 1 98.31 86 LYS A O 1
ATOM 720 N N . VAL A 1 87 ? 0.412 -10.016 6.746 1 98.44 87 VAL A N 1
ATOM 721 C CA . VAL A 1 87 ? 1.458 -10.695 5.988 1 98.44 87 VAL A CA 1
ATOM 722 C C . VAL A 1 87 ? 2.512 -9.688 5.539 1 98.44 87 VAL A C 1
ATOM 724 O O . VAL A 1 87 ? 3.713 -9.953 5.625 1 98.44 87 VAL A O 1
ATOM 727 N N . ALA A 1 88 ? 2.041 -8.562 5.082 1 98.62 88 ALA A N 1
ATOM 728 C CA . ALA A 1 88 ? 2.959 -7.504 4.668 1 98.62 88 ALA A CA 1
ATOM 729 C C . ALA A 1 88 ? 3.857 -7.07 5.824 1 98.62 88 ALA A C 1
ATOM 731 O O . ALA A 1 88 ? 5.047 -6.82 5.633 1 98.62 88 ALA A O 1
ATOM 732 N N . GLU A 1 89 ? 3.256 -6.914 6.926 1 98.44 89 GLU A N 1
ATOM 733 C CA . GLU A 1 89 ? 4.027 -6.539 8.109 1 98.44 89 GLU A CA 1
ATOM 734 C C . GLU A 1 89 ? 5.148 -7.535 8.375 1 98.44 89 GLU A C 1
ATOM 736 O O . GLU A 1 89 ? 6.285 -7.145 8.648 1 98.44 89 GLU A O 1
ATOM 741 N N . GLU A 1 90 ? 4.812 -8.773 8.289 1 97.69 90 GLU A N 1
ATOM 742 C CA . GLU A 1 90 ? 5.82 -9.812 8.484 1 97.69 90 GLU A CA 1
ATOM 743 C C . GLU A 1 90 ? 6.914 -9.727 7.43 1 97.69 90 GLU 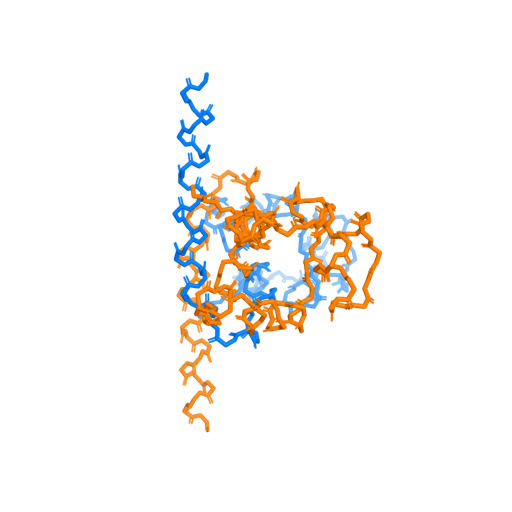A C 1
ATOM 745 O O . GLU A 1 90 ? 8.102 -9.867 7.738 1 97.69 90 GLU A O 1
ATOM 750 N N . GLU A 1 91 ? 6.523 -9.5 6.266 1 97.31 91 GLU A N 1
ATOM 751 C CA . GLU A 1 91 ? 7.484 -9.391 5.168 1 97.31 91 GLU A CA 1
ATOM 752 C C . GLU A 1 91 ? 8.43 -8.211 5.383 1 97.31 91 GLU A C 1
ATOM 754 O O . GLU A 1 91 ? 9.633 -8.328 5.184 1 97.31 91 GLU A O 1
ATOM 759 N N . ILE A 1 92 ? 7.867 -7.125 5.762 1 97.88 92 ILE A N 1
ATOM 760 C CA . ILE A 1 92 ? 8.672 -5.93 5.992 1 97.88 92 ILE A CA 1
ATOM 761 C C . ILE A 1 92 ? 9.664 -6.188 7.121 1 97.88 92 ILE A C 1
ATOM 763 O O . ILE A 1 92 ? 10.828 -5.789 7.027 1 97.88 92 ILE A O 1
ATOM 767 N N . LYS A 1 93 ? 9.258 -6.785 8.148 1 96.38 93 LYS A N 1
ATOM 768 C CA . LYS A 1 93 ? 10.133 -7.109 9.266 1 96.38 93 LYS A CA 1
ATOM 769 C C . LYS A 1 93 ? 11.289 -8.008 8.82 1 96.38 93 LYS A C 1
ATOM 771 O O . LYS A 1 93 ? 12.43 -7.816 9.25 1 96.38 93 LYS A O 1
ATOM 776 N N . TYR A 1 94 ? 10.953 -8.898 8.039 1 95.38 94 TYR A N 1
ATOM 777 C CA . TYR A 1 94 ? 11.977 -9.797 7.504 1 95.38 94 TYR A CA 1
ATOM 778 C C . TYR A 1 94 ? 12.992 -9.031 6.672 1 95.38 94 TYR A C 1
ATOM 780 O O . TYR A 1 94 ? 14.203 -9.227 6.824 1 95.38 94 TYR A O 1
ATOM 788 N N . LEU A 1 95 ? 12.492 -8.172 5.844 1 94.06 95 LEU A N 1
ATOM 789 C CA . LEU A 1 95 ? 13.359 -7.391 4.969 1 94.06 95 LEU A CA 1
ATOM 790 C C . LEU A 1 95 ? 14.258 -6.461 5.781 1 94.06 95 LEU A C 1
ATOM 792 O O . LEU A 1 95 ? 15.422 -6.25 5.43 1 94.06 95 LEU A O 1
ATOM 796 N N . THR A 1 96 ? 13.727 -5.906 6.754 1 91.62 96 THR A N 1
ATOM 797 C CA . THR A 1 96 ? 14.477 -4.969 7.586 1 91.62 96 THR A CA 1
ATOM 798 C C . THR A 1 96 ? 15.586 -5.688 8.344 1 91.62 96 THR A C 1
ATOM 800 O O . THR A 1 96 ? 16.688 -5.156 8.5 1 91.62 96 THR A O 1
ATOM 803 N N . LYS A 1 97 ? 15.383 -6.836 8.812 1 89.88 97 LYS A N 1
ATOM 804 C CA . LYS A 1 97 ? 16.391 -7.637 9.516 1 89.88 97 LYS A CA 1
ATOM 805 C C . LYS A 1 97 ? 17.5 -8.062 8.578 1 89.88 97 LYS A C 1
ATOM 807 O O . LYS A 1 97 ? 18.688 -8.039 8.953 1 89.88 97 LYS A O 1
ATOM 812 N N . LYS A 1 98 ? 17.141 -8.422 7.457 1 84.06 98 LYS A N 1
ATOM 813 C CA . LYS A 1 98 ? 18.109 -8.875 6.477 1 84.06 98 LYS A CA 1
ATOM 814 C C . LYS A 1 98 ? 19.031 -7.738 6.035 1 84.06 98 LYS A C 1
ATOM 816 O O . LYS A 1 98 ? 20.234 -7.938 5.844 1 84.06 98 LYS A O 1
ATOM 821 N N . ASN A 1 99 ? 18.438 -6.609 5.883 1 81.25 99 ASN A N 1
ATOM 822 C CA . ASN A 1 99 ? 19.203 -5.438 5.484 1 81.25 99 ASN A CA 1
ATOM 823 C C . ASN A 1 99 ? 20.047 -4.898 6.641 1 81.25 99 ASN A C 1
ATOM 825 O O . ASN A 1 99 ? 21.062 -4.242 6.426 1 81.25 99 ASN A O 1
ATOM 829 N N . GLY A 1 100 ? 19.516 -4.914 7.879 1 67.44 100 GLY A N 1
ATOM 830 C CA . GLY A 1 100 ? 20.312 -4.523 9.031 1 67.44 100 GLY A CA 1
ATOM 831 C C . GLY A 1 100 ? 21.469 -5.465 9.312 1 67.44 100 GLY A C 1
ATOM 832 O O . GLY A 1 100 ? 22.375 -5.137 10.086 1 67.44 100 GLY A O 1
ATOM 833 N N . LYS A 1 101 ? 21.406 -6.688 9.125 1 55.5 101 LYS A N 1
ATOM 834 C CA . LYS A 1 101 ? 22.453 -7.688 9.281 1 55.5 101 LYS A CA 1
ATOM 835 C C . LYS A 1 101 ? 23.438 -7.637 8.117 1 55.5 101 LYS A C 1
ATOM 837 O O . LYS A 1 101 ? 24.438 -8.367 8.109 1 55.5 101 LYS A O 1
ATOM 842 N N . LYS A 1 102 ? 23.172 -6.914 7.113 1 42.22 102 LYS A N 1
ATOM 843 C CA . LYS A 1 102 ? 24.281 -6.754 6.188 1 42.22 102 LYS A CA 1
ATOM 844 C C . LYS A 1 102 ? 25.219 -5.637 6.645 1 42.22 102 LYS A C 1
ATOM 846 O O . LYS A 1 102 ? 24.766 -4.57 7.062 1 42.22 102 LYS A O 1
ATOM 851 N N . MET B 1 1 ? 9.891 -14.734 3.205 1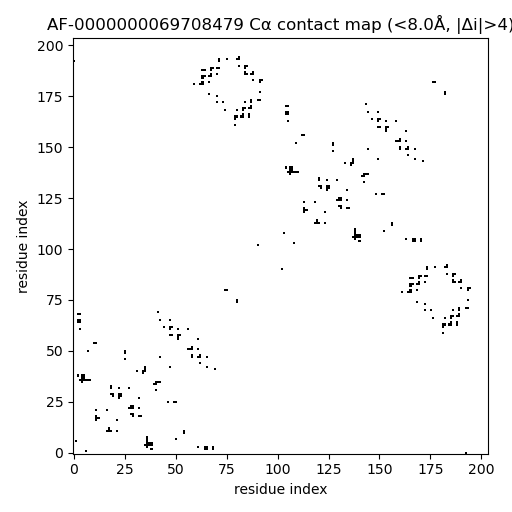 87.5 1 MET B N 1
ATOM 852 C CA . MET B 1 1 ? 8.672 -15.328 2.662 1 87.5 1 MET B CA 1
ATOM 853 C C . MET B 1 1 ? 8.617 -15.164 1.146 1 87.5 1 MET B C 1
ATOM 855 O O . MET B 1 1 ? 9.023 -14.133 0.613 1 87.5 1 MET B O 1
ATOM 859 N N . PRO B 1 2 ? 8.172 -16.312 0.442 1 95.88 2 PRO B N 1
ATOM 860 C CA . PRO B 1 2 ? 8.094 -16.141 -1.012 1 95.88 2 PRO B CA 1
ATOM 861 C C . PRO B 1 2 ? 7.035 -15.133 -1.436 1 95.88 2 PRO B C 1
ATOM 863 O O . PRO B 1 2 ? 5.988 -15.023 -0.795 1 95.88 2 PRO B O 1
ATOM 866 N N . THR B 1 3 ? 7.301 -14.344 -2.436 1 97.44 3 THR B N 1
ATOM 867 C CA . THR B 1 3 ? 6.324 -13.438 -3.035 1 97.44 3 THR B CA 1
ATOM 868 C C . THR B 1 3 ? 5.285 -14.219 -3.834 1 97.44 3 THR B C 1
ATOM 870 O O . THR B 1 3 ? 5.406 -15.43 -4 1 97.44 3 THR B O 1
ATOM 873 N N . PHE B 1 4 ? 4.266 -13.516 -4.277 1 98.56 4 PHE B N 1
ATOM 874 C CA . PHE B 1 4 ? 3.277 -14.102 -5.176 1 98.56 4 PHE B CA 1
ATOM 875 C C . PHE B 1 4 ? 3.953 -14.703 -6.406 1 98.56 4 PHE B C 1
ATOM 877 O O . PHE B 1 4 ? 3.707 -15.859 -6.754 1 98.56 4 PHE B O 1
ATOM 884 N N . GLY B 1 5 ? 4.828 -13.922 -7.02 1 98.62 5 GLY B N 1
ATOM 885 C CA . GLY B 1 5 ? 5.523 -14.398 -8.211 1 98.62 5 GLY B CA 1
ATOM 886 C C . GLY B 1 5 ? 6.34 -15.648 -7.965 1 98.62 5 GLY B C 1
ATOM 887 O O . GLY B 1 5 ? 6.27 -16.609 -8.734 1 98.62 5 GLY B O 1
ATOM 888 N N . GLU B 1 6 ? 7.098 -15.688 -6.883 1 98.44 6 GLU B N 1
ATOM 889 C CA . GLU B 1 6 ? 7.922 -16.844 -6.531 1 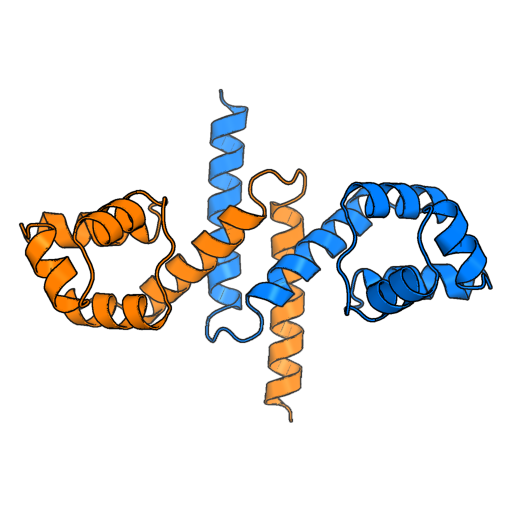98.44 6 GLU B CA 1
ATOM 890 C C . GLU B 1 6 ? 7.059 -18.062 -6.242 1 98.44 6 GLU B C 1
ATOM 892 O O . GLU B 1 6 ? 7.457 -19.188 -6.531 1 98.44 6 GLU B O 1
ATOM 897 N N . THR B 1 7 ? 5.93 -17.812 -5.684 1 98.69 7 THR B N 1
ATOM 898 C CA . THR B 1 7 ? 5.008 -18.906 -5.363 1 98.69 7 THR B CA 1
ATOM 899 C C . THR B 1 7 ? 4.457 -19.547 -6.637 1 98.69 7 THR B C 1
ATOM 901 O O . THR B 1 7 ? 4.422 -20.766 -6.758 1 98.69 7 THR B O 1
ATOM 904 N N . ILE B 1 8 ? 4.117 -18.688 -7.566 1 98.56 8 ILE B N 1
ATOM 905 C CA . ILE B 1 8 ? 3.596 -19.188 -8.836 1 98.56 8 ILE B CA 1
ATOM 906 C C . ILE B 1 8 ? 4.688 -19.953 -9.578 1 98.56 8 ILE B C 1
ATOM 908 O O . ILE B 1 8 ? 4.422 -21 -10.18 1 98.56 8 ILE B O 1
ATOM 912 N N . LYS B 1 9 ? 5.828 -19.438 -9.492 1 98.75 9 LYS B N 1
ATOM 913 C CA . LYS B 1 9 ? 6.973 -20.125 -10.094 1 98.75 9 LYS B CA 1
ATOM 914 C C . LYS B 1 9 ? 7.172 -21.5 -9.477 1 98.75 9 LYS B C 1
ATOM 916 O O . LYS B 1 9 ? 7.371 -22.484 -10.188 1 98.75 9 LYS B O 1
ATOM 921 N N . LYS B 1 10 ? 7.172 -21.547 -8.227 1 98.75 10 LYS B N 1
ATOM 922 C CA . LYS B 1 10 ? 7.316 -22.812 -7.508 1 98.75 10 LYS B CA 1
ATOM 923 C C . LYS B 1 10 ? 6.246 -23.812 -7.934 1 98.75 10 LYS B C 1
ATOM 925 O O . LYS B 1 10 ? 6.551 -24.969 -8.219 1 98.75 10 LYS B O 1
ATOM 930 N N . PHE B 1 11 ? 4.965 -23.359 -7.945 1 98.56 11 PHE B N 1
ATOM 931 C CA . PHE B 1 11 ? 3.873 -24.234 -8.352 1 98.56 11 PHE B CA 1
ATOM 932 C C . PHE B 1 11 ? 4.105 -24.766 -9.766 1 98.56 11 PHE B C 1
ATOM 934 O O . PHE B 1 11 ? 3.908 -25.953 -10.023 1 98.56 11 PHE B O 1
ATOM 941 N N . ARG B 1 12 ? 4.508 -23.859 -10.609 1 98.75 12 ARG B N 1
ATOM 942 C CA . ARG B 1 12 ? 4.746 -24.234 -11.992 1 98.75 12 ARG B CA 1
ATOM 943 C C . ARG B 1 12 ? 5.848 -25.281 -12.094 1 98.75 12 ARG B C 1
ATOM 945 O O . ARG B 1 12 ? 5.684 -26.297 -12.758 1 98.75 12 ARG B O 1
ATOM 952 N N . LYS B 1 13 ? 6.895 -25.062 -11.398 1 98.69 13 LYS B N 1
ATOM 953 C CA . LYS B 1 13 ? 8.055 -25.953 -11.453 1 98.69 13 LYS B CA 1
ATOM 954 C C . LYS B 1 13 ? 7.742 -27.297 -10.82 1 98.69 13 LYS B C 1
ATOM 956 O O . LYS B 1 13 ? 8.172 -28.344 -11.328 1 98.69 13 LYS B O 1
ATOM 961 N N . GLU B 1 14 ? 7.094 -27.281 -9.781 1 98.38 14 GLU B N 1
ATOM 962 C CA . GLU B 1 14 ? 6.719 -28.516 -9.102 1 98.38 14 GLU B CA 1
ATOM 963 C C . GLU B 1 14 ? 5.895 -29.422 -10.008 1 98.38 14 GLU B C 1
ATOM 965 O O . GLU B 1 14 ? 5.941 -30.656 -9.883 1 98.38 14 GLU B O 1
ATOM 970 N N . ARG B 1 15 ? 5.199 -28.844 -10.914 1 97.94 15 ARG B N 1
ATOM 971 C CA . ARG B 1 15 ? 4.348 -29.594 -11.836 1 97.94 15 ARG B CA 1
ATOM 972 C C . ARG B 1 15 ? 5.047 -29.812 -13.172 1 97.94 15 ARG B C 1
ATOM 974 O O . ARG B 1 15 ? 4.441 -30.312 -14.125 1 97.94 15 ARG B O 1
ATOM 981 N N . GLN B 1 16 ? 6.297 -29.297 -13.188 1 98.5 16 GLN B N 1
ATOM 982 C CA . GLN B 1 16 ? 7.16 -29.469 -14.344 1 98.5 16 GLN B CA 1
ATOM 983 C C . GLN B 1 16 ? 6.539 -28.844 -15.594 1 98.5 16 GLN B C 1
ATOM 985 O O . GLN B 1 16 ? 6.59 -29.422 -16.672 1 98.5 16 GLN B O 1
ATOM 990 N N . LEU B 1 17 ? 5.969 -27.734 -15.43 1 98.56 17 LEU B N 1
ATOM 991 C CA . LEU B 1 17 ? 5.34 -27.031 -16.547 1 98.56 17 LEU B CA 1
ATOM 992 C C . LEU B 1 17 ? 6.262 -25.953 -17.094 1 98.56 17 LEU B C 1
ATOM 994 O O . LEU B 1 17 ? 6.887 -25.203 -16.328 1 98.56 17 LEU B O 1
ATOM 998 N N . PRO B 1 18 ? 6.352 -25.953 -18.375 1 98.5 18 PRO B N 1
ATOM 999 C CA . PRO B 1 18 ? 7.066 -24.812 -18.953 1 98.5 18 PRO B CA 1
ATOM 1000 C C . PRO B 1 18 ? 6.262 -23.516 -18.859 1 98.5 18 PRO B C 1
ATOM 1002 O O . PRO B 1 18 ? 5.043 -23.547 -18.688 1 98.5 18 PRO B O 1
ATOM 1005 N N . LEU B 1 19 ? 6.93 -22.359 -19.016 1 98.75 19 LEU B N 1
ATOM 1006 C CA . LEU B 1 19 ? 6.297 -21.062 -18.922 1 98.75 19 LEU B CA 1
ATOM 1007 C C . LEU B 1 19 ? 5.172 -20.922 -19.938 1 98.75 19 LEU B C 1
ATOM 1009 O O . LEU B 1 19 ? 4.109 -20.375 -19.641 1 98.75 19 LEU B O 1
ATOM 1013 N N . ARG B 1 20 ? 5.406 -21.484 -21.156 1 98.44 20 ARG B N 1
ATOM 1014 C CA . ARG B 1 20 ? 4.5 -21.297 -22.281 1 98.44 20 ARG B CA 1
ATOM 1015 C C . ARG B 1 20 ? 3.123 -21.875 -21.984 1 98.44 20 ARG B C 1
ATOM 1017 O O . ARG B 1 20 ? 2.107 -21.328 -22.422 1 98.44 20 ARG B O 1
ATOM 1024 N N . ILE B 1 21 ? 3.051 -22.906 -21.25 1 98.75 21 ILE B N 1
ATOM 1025 C CA . ILE B 1 21 ? 1.782 -23.562 -20.984 1 98.75 21 ILE B CA 1
ATOM 1026 C C . ILE B 1 21 ? 0.953 -22.719 -20.016 1 98.75 21 ILE B C 1
ATOM 1028 O O . ILE B 1 21 ? -0.234 -22.484 -20.266 1 98.75 21 ILE B O 1
ATOM 1032 N N . VAL B 1 22 ? 1.578 -22.281 -18.984 1 98.81 22 VAL B N 1
ATOM 1033 C CA . VAL B 1 22 ? 0.88 -21.469 -18 1 98.81 22 VAL B CA 1
ATOM 1034 C C . VAL B 1 22 ? 0.489 -20.141 -18.609 1 98.81 22 VAL B C 1
ATOM 1036 O O . VAL B 1 22 ? -0.62 -19.641 -18.391 1 98.81 22 VAL B O 1
ATOM 1039 N N . ALA B 1 23 ? 1.374 -19.547 -19.375 1 98.88 23 ALA B N 1
ATOM 1040 C CA . ALA B 1 23 ? 1.103 -18.281 -20.062 1 98.88 23 ALA B CA 1
ATOM 1041 C C . ALA B 1 23 ? -0.092 -18.406 -21 1 98.88 23 ALA B C 1
ATOM 1043 O O . ALA B 1 23 ? -0.926 -17.5 -21.078 1 98.88 23 ALA B O 1
ATOM 1044 N N . SER B 1 24 ? -0.146 -19.5 -21.703 1 98.69 24 SER B N 1
ATOM 1045 C CA . SER B 1 24 ? -1.258 -19.766 -22.609 1 98.69 24 SER B CA 1
ATOM 1046 C C . SER B 1 24 ? -2.584 -19.828 -21.859 1 98.69 24 SER B C 1
ATOM 1048 O O . SER B 1 24 ? -3.584 -19.266 -22.312 1 98.69 24 SER B O 1
ATOM 1050 N N . TYR B 1 25 ? -2.562 -20.453 -20.75 1 98.56 25 TYR B N 1
ATOM 1051 C CA . TYR B 1 25 ? -3.764 -20.531 -19.938 1 98.56 25 TYR B CA 1
ATOM 1052 C C . TYR B 1 25 ? -4.25 -19.141 -19.531 1 98.56 25 TYR B C 1
ATOM 1054 O O . TYR B 1 25 ? -5.457 -18.891 -19.484 1 98.56 25 TYR B O 1
ATOM 1062 N N . LEU B 1 26 ? -3.32 -18.219 -19.25 1 98.69 26 LEU B N 1
ATOM 1063 C CA . LEU B 1 26 ? -3.643 -16.859 -18.828 1 98.69 26 LEU B CA 1
ATOM 1064 C C . LEU B 1 26 ? -3.908 -15.969 -20.047 1 98.69 26 LEU B C 1
ATOM 1066 O O . LEU B 1 26 ? -4.332 -14.82 -19.891 1 98.69 26 LEU B O 1
ATOM 1070 N N . ASP B 1 27 ? -3.609 -16.406 -21.219 1 98.62 27 ASP B N 1
ATOM 1071 C CA . ASP B 1 27 ? -3.732 -15.648 -22.469 1 98.62 27 ASP B CA 1
ATOM 1072 C C . ASP B 1 27 ? -2.803 -14.438 -22.453 1 98.62 27 ASP B C 1
ATOM 1074 O O . ASP B 1 27 ? -3.238 -13.312 -22.703 1 98.62 27 ASP B O 1
ATOM 1078 N N . ILE B 1 28 ? -1.558 -14.734 -22.016 1 98.5 28 ILE B N 1
ATOM 1079 C CA . ILE B 1 28 ? -0.524 -13.703 -22.047 1 98.5 28 ILE B CA 1
ATOM 1080 C C . ILE B 1 28 ? 0.758 -14.273 -22.641 1 98.5 28 ILE B C 1
ATOM 1082 O O . ILE B 1 28 ? 0.872 -15.484 -22.844 1 98.5 28 ILE B O 1
ATOM 1086 N N . ASP B 1 29 ? 1.72 -13.359 -22.875 1 98.25 29 ASP B N 1
ATOM 1087 C CA . ASP B 1 29 ? 3.029 -13.75 -23.391 1 98.25 29 ASP B CA 1
ATOM 1088 C C . ASP B 1 29 ? 3.881 -14.383 -22.297 1 98.25 29 ASP B C 1
ATOM 1090 O O . ASP B 1 29 ? 3.805 -13.984 -21.141 1 98.25 29 ASP B O 1
ATOM 1094 N N . GLN B 1 30 ? 4.734 -15.281 -22.719 1 98.25 30 GLN B N 1
ATOM 1095 C CA . GLN B 1 30 ? 5.648 -15.945 -21.797 1 98.25 30 GLN B CA 1
ATOM 1096 C C . GLN B 1 30 ? 6.531 -14.93 -21.078 1 98.25 30 GLN B C 1
ATOM 1098 O O . GLN B 1 30 ? 6.855 -15.109 -19.891 1 98.25 30 GLN B O 1
ATOM 1103 N N . ALA B 1 31 ? 6.891 -13.906 -21.781 1 98.56 31 ALA B N 1
ATOM 1104 C CA . ALA B 1 31 ? 7.754 -12.891 -21.203 1 98.56 31 ALA B CA 1
ATOM 1105 C C . ALA B 1 31 ? 7.066 -12.188 -20.047 1 98.56 31 ALA B C 1
ATOM 1107 O O . ALA B 1 31 ? 7.707 -11.844 -19.047 1 98.56 31 ALA B O 1
ATOM 1108 N N . VAL B 1 32 ? 5.812 -11.961 -20.188 1 98.44 32 VAL B N 1
ATOM 1109 C CA . VAL B 1 32 ? 5.031 -11.289 -19.141 1 98.44 32 VAL B CA 1
ATOM 1110 C C . VAL B 1 32 ? 4.949 -12.18 -17.906 1 98.44 32 VAL B C 1
ATOM 1112 O O . VAL B 1 32 ? 5.141 -11.703 -16.781 1 98.44 32 VAL B O 1
ATOM 1115 N N . LEU B 1 33 ? 4.695 -13.461 -18.125 1 98.75 33 LEU B N 1
ATOM 1116 C CA . LEU B 1 33 ? 4.645 -14.383 -17 1 98.75 33 LEU B CA 1
ATOM 1117 C C . LEU B 1 33 ? 5.996 -14.453 -16.297 1 98.75 33 LEU B C 1
ATOM 1119 O O . LEU B 1 33 ? 6.062 -14.477 -15.07 1 98.75 33 LEU B O 1
ATOM 1123 N N . SER B 1 34 ? 7.043 -14.531 -17.094 1 98.75 34 SER B N 1
ATOM 1124 C CA . SER B 1 34 ? 8.383 -14.562 -16.516 1 98.75 34 SER B CA 1
ATOM 1125 C C . SER B 1 34 ? 8.633 -13.344 -15.633 1 98.75 34 SER B C 1
ATOM 1127 O O . SER B 1 34 ? 9.117 -13.484 -14.508 1 98.75 34 SER B O 1
ATOM 1129 N N . LYS B 1 35 ? 8.273 -12.156 -16.141 1 98.69 35 LYS B N 1
ATOM 1130 C CA . LYS B 1 35 ? 8.43 -10.93 -15.359 1 98.69 35 LYS B CA 1
ATOM 1131 C C . LYS B 1 35 ? 7.598 -10.984 -14.078 1 98.69 35 LYS B C 1
ATOM 1133 O O . LYS B 1 35 ? 8.039 -10.516 -13.031 1 98.69 35 LYS B O 1
ATOM 1138 N N . MET B 1 36 ? 6.445 -11.531 -14.148 1 98.5 36 MET B N 1
ATOM 1139 C CA . MET B 1 36 ? 5.578 -11.695 -12.984 1 98.5 36 MET B CA 1
ATOM 1140 C C . MET B 1 36 ? 6.227 -12.602 -11.945 1 98.5 36 MET B C 1
ATOM 1142 O O . MET B 1 36 ? 6.293 -12.258 -10.766 1 98.5 36 MET B O 1
ATOM 1146 N N . GLU B 1 37 ? 6.828 -13.719 -12.414 1 98.5 37 GLU B N 1
ATOM 1147 C CA . GLU B 1 37 ? 7.441 -14.695 -11.523 1 98.5 37 GLU B CA 1
ATOM 1148 C C . GLU B 1 37 ? 8.688 -14.125 -10.859 1 98.5 37 GLU B C 1
ATOM 1150 O O . GLU B 1 37 ? 9.148 -14.648 -9.836 1 98.5 37 GLU B O 1
ATOM 1155 N N . HIS B 1 38 ? 9.219 -13.016 -11.484 1 97.38 38 HIS B N 1
ATOM 1156 C CA . HIS B 1 38 ? 10.43 -12.391 -10.961 1 97.38 38 HIS B CA 1
ATOM 1157 C C . HIS B 1 38 ? 10.125 -11.031 -10.352 1 97.38 38 HIS B C 1
ATOM 1159 O O . HIS B 1 38 ? 11.023 -10.203 -10.18 1 97.38 38 HIS B O 1
ATOM 1165 N N . ASN B 1 39 ? 8.914 -10.758 -10.117 1 95.81 39 ASN B N 1
ATOM 1166 C CA . ASN B 1 39 ? 8.438 -9.562 -9.422 1 95.81 39 ASN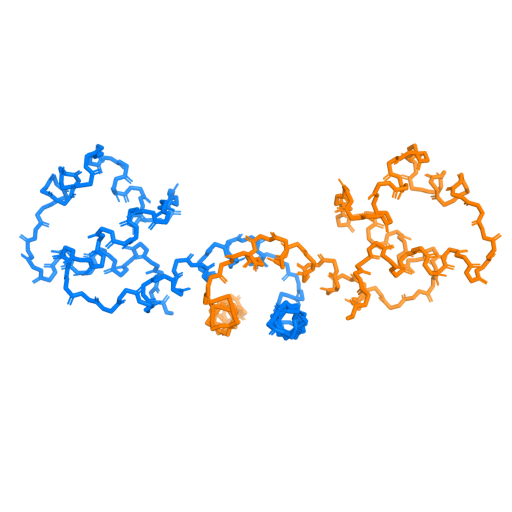 B CA 1
ATOM 1167 C C . ASN B 1 39 ? 8.703 -8.297 -10.227 1 95.81 39 ASN B C 1
ATOM 1169 O O . ASN B 1 39 ? 8.836 -7.215 -9.664 1 95.81 39 ASN B O 1
ATOM 1173 N N . LYS B 1 40 ? 8.82 -8.453 -11.5 1 97.12 40 LYS B N 1
ATOM 1174 C CA . LYS B 1 40 ? 9.055 -7.305 -12.375 1 97.12 40 LYS B CA 1
ATOM 1175 C C . LYS B 1 40 ? 7.75 -6.801 -12.992 1 97.12 40 LYS B C 1
ATOM 1177 O O . LYS B 1 40 ? 7.723 -5.738 -13.609 1 97.12 40 LYS B O 1
ATOM 1182 N N . ARG B 1 41 ? 6.68 -7.527 -12.883 1 97.12 41 ARG B N 1
ATOM 1183 C CA . ARG B 1 41 ? 5.32 -7.18 -13.289 1 97.12 41 ARG B CA 1
ATOM 1184 C C . ARG B 1 41 ? 4.297 -7.695 -12.281 1 97.12 41 ARG B C 1
ATOM 1186 O O . ARG B 1 41 ? 4.418 -8.82 -11.789 1 97.12 41 ARG B O 1
ATOM 1193 N N . THR B 1 42 ? 3.33 -6.875 -12.055 1 96.62 42 THR B N 1
ATOM 1194 C CA . THR B 1 42 ? 2.293 -7.27 -11.109 1 96.62 42 THR B CA 1
ATOM 1195 C C . THR B 1 42 ? 1.134 -7.949 -11.828 1 96.62 42 THR B C 1
ATOM 1197 O O . THR B 1 42 ? 0.707 -7.496 -12.891 1 96.62 42 THR B O 1
ATOM 1200 N N . ALA B 1 43 ? 0.674 -9 -11.234 1 98.25 43 ALA B N 1
ATOM 1201 C CA . ALA B 1 43 ? -0.502 -9.68 -11.766 1 98.25 43 ALA B CA 1
ATOM 1202 C C . ALA B 1 43 ? -1.769 -8.867 -11.516 1 98.25 43 ALA B C 1
ATOM 1204 O O . ALA B 1 43 ? -1.816 -8.047 -10.602 1 98.25 43 ALA B O 1
ATOM 1205 N N . THR B 1 44 ? -2.742 -9.07 -12.406 1 97.69 44 THR B N 1
ATOM 1206 C CA . THR B 1 44 ? -4.078 -8.562 -12.102 1 97.69 44 THR B CA 1
ATOM 1207 C C . THR B 1 44 ? -4.809 -9.508 -11.141 1 97.69 44 THR B C 1
ATOM 1209 O O . THR B 1 44 ? -4.422 -10.664 -10.992 1 97.69 44 THR B O 1
ATOM 1212 N N . LYS B 1 45 ? -5.852 -8.992 -10.57 1 98.06 45 LYS B N 1
ATOM 1213 C CA . LYS B 1 45 ? -6.656 -9.812 -9.664 1 98.06 45 LYS B CA 1
ATOM 1214 C C . LYS B 1 45 ? -7.227 -11.023 -10.398 1 98.06 45 LYS B C 1
ATOM 1216 O O . LYS B 1 45 ? -7.25 -12.133 -9.852 1 98.06 45 LYS B O 1
ATOM 1221 N N . GLU B 1 46 ? -7.668 -10.797 -11.547 1 98.25 46 GLU B N 1
ATOM 1222 C CA . GLU B 1 46 ? -8.219 -11.875 -12.359 1 98.25 46 GLU B CA 1
ATOM 1223 C C . GLU B 1 46 ? -7.172 -12.945 -12.633 1 98.25 46 GLU B C 1
ATOM 1225 O O . GLU B 1 46 ? -7.465 -14.141 -12.562 1 98.25 46 GLU B O 1
ATOM 1230 N N . GLN B 1 47 ? -6.02 -12.539 -12.938 1 98.75 47 GLN B N 1
ATOM 1231 C CA . GLN B 1 47 ? -4.938 -13.492 -13.172 1 98.75 47 GLN B CA 1
ATOM 1232 C C . GLN B 1 47 ? -4.652 -14.328 -11.922 1 98.75 47 GLN B C 1
ATOM 1234 O O . GLN B 1 47 ? -4.383 -15.523 -12.016 1 98.75 47 GLN B O 1
ATOM 1239 N N . VAL B 1 48 ? -4.707 -13.695 -10.789 1 98.75 48 VAL B N 1
ATOM 1240 C CA . VAL B 1 48 ? -4.477 -14.383 -9.523 1 98.75 48 VAL B CA 1
ATOM 1241 C C . VAL B 1 48 ? -5.516 -15.484 -9.336 1 98.75 48 VAL B C 1
ATOM 1243 O O . VAL B 1 48 ? -5.172 -16.625 -9 1 98.75 48 VAL B O 1
ATOM 1246 N N . LYS B 1 49 ? -6.711 -15.141 -9.625 1 98.81 49 LYS B N 1
ATOM 1247 C CA . LYS B 1 49 ? -7.785 -16.125 -9.469 1 98.81 49 LYS B CA 1
ATOM 1248 C C . LYS B 1 49 ? -7.629 -17.266 -10.461 1 98.81 49 LYS B C 1
ATOM 1250 O O . LYS B 1 49 ? -7.812 -18.438 -10.102 1 98.81 49 LYS B O 1
ATOM 1255 N N . LYS B 1 50 ? -7.309 -16.969 -11.609 1 98.88 50 LYS B N 1
ATOM 1256 C CA . LYS B 1 50 ? -7.086 -18 -12.625 1 98.88 50 LYS B CA 1
ATOM 1257 C C . LYS B 1 50 ? -5.953 -18.938 -12.219 1 98.88 50 LYS B C 1
ATOM 1259 O O . LYS B 1 50 ? -6.062 -20.156 -12.375 1 98.88 50 LYS B O 1
ATOM 1264 N N . LEU B 1 51 ? -4.949 -18.359 -11.719 1 98.88 51 LEU B N 1
ATOM 1265 C CA . LEU B 1 51 ? -3.787 -19.156 -11.328 1 98.88 51 LEU B CA 1
ATOM 1266 C C . LEU B 1 51 ? -4.113 -20.062 -10.141 1 98.88 51 LEU B C 1
ATOM 1268 O O . LEU B 1 51 ? -3.637 -21.188 -10.07 1 98.88 51 LEU B O 1
ATOM 1272 N N . ALA B 1 52 ? -4.859 -19.469 -9.195 1 98.81 52 ALA B N 1
ATOM 1273 C CA . ALA B 1 52 ? -5.289 -20.297 -8.07 1 98.81 52 ALA B CA 1
ATOM 1274 C C . ALA B 1 52 ? -6.059 -21.516 -8.547 1 98.81 52 ALA B C 1
ATOM 1276 O O . ALA B 1 52 ? -5.832 -22.625 -8.062 1 98.81 52 ALA B O 1
ATOM 1277 N N . LYS B 1 53 ? -6.898 -21.328 -9.492 1 98.75 53 LYS B N 1
ATOM 1278 C CA . LYS B 1 53 ? -7.68 -22.406 -10.078 1 98.75 53 LYS B CA 1
ATOM 1279 C C . LYS B 1 53 ? -6.785 -23.391 -10.828 1 98.75 53 LYS B C 1
ATOM 1281 O O . LYS B 1 53 ? -6.883 -24.609 -10.633 1 98.75 53 LYS B O 1
ATOM 1286 N N . TYR B 1 54 ? -5.926 -22.875 -11.602 1 98.69 54 TYR B N 1
ATOM 1287 C CA . TYR B 1 54 ? -5.055 -23.672 -12.445 1 98.69 54 TYR B CA 1
ATOM 1288 C C . TYR B 1 54 ? -4.195 -24.609 -11.602 1 98.69 54 TYR B C 1
ATOM 1290 O O . TYR B 1 54 ? -4.035 -25.797 -11.93 1 98.69 54 TYR B O 1
ATOM 1298 N N . PHE B 1 55 ? -3.666 -24.047 -10.523 1 98.69 55 PHE B N 1
ATOM 1299 C CA . PHE B 1 55 ? -2.729 -24.812 -9.711 1 98.69 55 PHE B CA 1
ATOM 1300 C C . PHE B 1 55 ? -3.455 -25.531 -8.578 1 98.69 55 PHE B C 1
ATOM 1302 O O . PHE B 1 55 ? -2.822 -26.156 -7.727 1 98.69 55 PHE B O 1
ATOM 1309 N N . GLU B 1 56 ? -4.715 -25.391 -8.508 1 98.25 56 GLU B N 1
ATOM 1310 C CA . GLU B 1 56 ? -5.543 -26.031 -7.492 1 98.25 56 GLU B CA 1
ATOM 1311 C C . GLU B 1 56 ? -5.047 -25.703 -6.09 1 98.25 56 GLU B C 1
ATOM 1313 O O . GLU B 1 56 ? -4.82 -26.609 -5.277 1 98.25 56 GLU B O 1
ATOM 1318 N N . THR B 1 57 ? -4.855 -24.422 -5.852 1 98.06 57 THR B N 1
ATOM 1319 C CA . THR B 1 57 ? -4.383 -23.938 -4.559 1 98.06 57 THR B CA 1
ATOM 1320 C C . THR B 1 57 ? -5.426 -23.031 -3.906 1 98.06 57 THR B C 1
ATOM 1322 O O . THR B 1 57 ? -6.484 -22.781 -4.484 1 98.06 57 THR B O 1
ATOM 1325 N N . ASN B 1 58 ? -5.176 -22.656 -2.684 1 98.12 58 ASN B N 1
ATOM 1326 C CA . ASN B 1 58 ? -6.086 -21.812 -1.922 1 98.12 58 ASN B CA 1
ATOM 1327 C C . ASN B 1 58 ? -6.125 -20.391 -2.479 1 98.12 58 ASN B C 1
ATOM 1329 O O . ASN B 1 58 ? -5.152 -19.641 -2.354 1 98.12 58 ASN B O 1
ATOM 1333 N N . GLU B 1 59 ? -7.227 -19.984 -3.08 1 98.44 59 GLU B N 1
ATOM 1334 C CA . GLU B 1 59 ? -7.395 -18.688 -3.723 1 98.44 59 GLU B CA 1
ATOM 1335 C C . GLU B 1 59 ? -7.211 -17.547 -2.723 1 98.44 59 GLU B C 1
ATOM 1337 O O . GLU B 1 59 ? -6.535 -16.562 -3.018 1 98.44 59 GLU B O 1
ATOM 1342 N N . LYS B 1 60 ? -7.75 -17.703 -1.567 1 98.62 60 LYS B N 1
ATOM 1343 C CA . LYS B 1 60 ? -7.645 -16.688 -0.531 1 98.62 60 LYS B CA 1
ATOM 1344 C C . LYS B 1 60 ? -6.188 -16.422 -0.17 1 98.62 60 LYS B C 1
ATOM 1346 O O . LYS B 1 60 ? -5.754 -15.266 -0.117 1 98.62 60 LYS B O 1
ATOM 1351 N N . GLU B 1 61 ? -5.473 -17.484 -0.005 1 98.25 61 GLU B N 1
ATOM 1352 C CA . GLU B 1 61 ? -4.07 -17.359 0.374 1 98.25 61 GLU B CA 1
ATOM 1353 C C . GLU B 1 61 ? -3.268 -16.656 -0.72 1 98.25 61 GLU B C 1
ATOM 1355 O O . GLU B 1 61 ? -2.416 -15.812 -0.429 1 98.25 61 GLU B O 1
ATOM 1360 N N . LEU B 1 62 ? -3.557 -16.984 -1.916 1 98.5 62 LEU B N 1
ATOM 1361 C CA . LEU B 1 62 ? -2.818 -16.406 -3.033 1 98.5 62 LEU B CA 1
ATOM 1362 C C . LEU B 1 62 ? -3.154 -14.938 -3.203 1 98.5 62 LEU B C 1
ATOM 1364 O O . LEU B 1 62 ? -2.273 -14.125 -3.5 1 98.5 62 LEU B O 1
ATOM 1368 N N . LEU B 1 63 ? -4.422 -14.594 -2.986 1 98.69 63 LEU B N 1
ATOM 1369 C CA . LEU B 1 63 ? -4.844 -13.195 -3.049 1 98.69 63 LEU B CA 1
ATOM 1370 C C . LEU B 1 63 ? -4.18 -12.375 -1.95 1 98.69 63 LEU B C 1
ATOM 1372 O O . LEU B 1 63 ? -3.736 -11.25 -2.191 1 98.69 63 LEU B O 1
ATOM 1376 N N . ILE B 1 64 ? -4.09 -12.938 -0.802 1 98.69 64 ILE B N 1
ATOM 1377 C CA . ILE B 1 64 ? -3.463 -12.266 0.328 1 98.69 64 ILE B CA 1
ATOM 1378 C C . ILE B 1 64 ? -1.999 -11.969 0.007 1 98.69 64 ILE B C 1
ATOM 1380 O O . ILE B 1 64 ? -1.514 -10.859 0.246 1 98.69 64 ILE B O 1
ATOM 1384 N N . LEU B 1 65 ? -1.366 -12.938 -0.539 1 98.5 65 LEU B N 1
ATOM 1385 C CA . LEU B 1 65 ? 0.036 -12.766 -0.905 1 98.5 65 LEU B CA 1
ATOM 1386 C C . LEU B 1 65 ? 0.193 -11.68 -1.963 1 98.5 65 LEU B C 1
ATOM 1388 O O . LEU B 1 65 ? 1.11 -10.859 -1.885 1 98.5 65 LEU B O 1
ATOM 1392 N N . TRP B 1 66 ? -0.67 -11.727 -2.906 1 98.62 66 TRP B N 1
ATOM 1393 C CA . TRP B 1 66 ? -0.671 -10.758 -3.998 1 98.62 66 TRP B CA 1
ATOM 1394 C C . TRP B 1 66 ? -0.866 -9.344 -3.467 1 98.62 66 TRP B C 1
ATOM 1396 O O . TRP B 1 66 ? -0.124 -8.43 -3.832 1 98.62 66 TRP B O 1
ATOM 1406 N N . ILE B 1 67 ? -1.797 -9.141 -2.604 1 98.62 67 ILE B N 1
ATOM 1407 C CA . ILE B 1 67 ? -2.074 -7.832 -2.02 1 98.62 67 ILE B CA 1
ATOM 1408 C C . ILE B 1 67 ? -0.893 -7.391 -1.156 1 98.62 67 ILE B C 1
ATOM 1410 O O . ILE B 1 67 ? -0.445 -6.246 -1.244 1 98.62 67 ILE B O 1
ATOM 1414 N N . SER B 1 68 ? -0.4 -8.281 -0.331 1 98.62 68 SER B N 1
ATOM 1415 C CA . SER B 1 68 ? 0.734 -7.984 0.537 1 98.62 68 SER B CA 1
ATOM 1416 C C . SER B 1 68 ? 1.94 -7.52 -0.271 1 98.62 68 SER B C 1
ATOM 1418 O O . SER B 1 68 ? 2.596 -6.539 0.091 1 98.62 68 SER B O 1
ATOM 1420 N N . ASP B 1 69 ? 2.197 -8.242 -1.353 1 98.31 69 ASP B N 1
ATOM 1421 C CA . ASP B 1 69 ? 3.336 -7.891 -2.195 1 98.31 69 ASP B CA 1
ATOM 1422 C C . ASP B 1 69 ? 3.209 -6.461 -2.727 1 98.31 69 ASP B C 1
ATOM 1424 O O . ASP B 1 69 ? 4.195 -5.727 -2.789 1 98.31 69 ASP B O 1
ATOM 1428 N N . ARG B 1 70 ? 2.041 -6.152 -3.148 1 97.5 70 ARG B N 1
ATOM 1429 C CA . ARG B 1 70 ? 1.788 -4.809 -3.664 1 97.5 70 ARG B CA 1
ATOM 1430 C C . ARG B 1 70 ? 2.049 -3.754 -2.594 1 97.5 70 ARG B C 1
ATOM 1432 O O . ARG B 1 70 ? 2.643 -2.711 -2.875 1 97.5 70 ARG B O 1
ATOM 1439 N N . VAL B 1 71 ? 1.621 -4.008 -1.422 1 98.62 71 VAL B N 1
ATOM 1440 C CA . VAL B 1 71 ? 1.803 -3.1 -0.295 1 98.62 71 VAL B CA 1
ATOM 1441 C C . VAL B 1 71 ? 3.291 -2.955 0.016 1 98.62 71 VAL B C 1
ATOM 1443 O O . VAL B 1 71 ? 3.799 -1.839 0.148 1 98.62 71 VAL B O 1
ATOM 1446 N N . VAL B 1 72 ? 3.947 -4.039 0.125 1 98.19 72 VAL B N 1
ATOM 1447 C CA . VAL B 1 72 ? 5.363 -4.047 0.475 1 98.19 72 VAL B CA 1
ATOM 1448 C C . VAL B 1 72 ? 6.16 -3.281 -0.58 1 98.19 72 VAL B C 1
ATOM 1450 O O . VAL B 1 72 ? 7.051 -2.498 -0.246 1 98.19 72 VAL B O 1
ATOM 1453 N N . TYR B 1 73 ? 5.781 -3.518 -1.793 1 96.69 73 TYR B N 1
ATOM 1454 C CA . TYR B 1 73 ? 6.465 -2.826 -2.883 1 96.69 73 TYR B CA 1
ATOM 1455 C C . TYR B 1 73 ? 6.367 -1.315 -2.715 1 96.69 73 TYR B C 1
ATOM 1457 O O . TYR B 1 73 ? 7.324 -0.59 -2.996 1 96.69 73 TYR B O 1
ATOM 1465 N N . GLU B 1 74 ? 5.281 -0.893 -2.197 1 95.56 74 GLU B N 1
ATOM 1466 C CA . GLU B 1 74 ? 5 0.536 -2.09 1 95.56 74 GLU B CA 1
ATOM 1467 C C . GLU B 1 74 ? 5.754 1.161 -0.921 1 95.56 74 GLU B C 1
ATOM 1469 O O . GLU B 1 74 ? 6.137 2.332 -0.977 1 95.56 74 GLU B O 1
ATOM 1474 N N . ILE B 1 75 ? 6.051 0.396 0.073 1 98.06 75 ILE B N 1
ATOM 1475 C CA . ILE B 1 75 ? 6.441 1.1 1.289 1 98.06 75 ILE B CA 1
ATOM 1476 C C . ILE B 1 75 ? 7.73 0.496 1.84 1 98.06 75 ILE B C 1
ATOM 1478 O O . ILE B 1 75 ? 8.188 0.873 2.922 1 98.06 75 ILE B O 1
ATOM 1482 N N . LYS B 1 76 ? 8.406 -0.385 1.16 1 96.44 76 LYS B N 1
ATOM 1483 C CA . LYS B 1 76 ? 9.555 -1.114 1.682 1 96.44 76 LYS B CA 1
ATOM 1484 C C . LYS B 1 76 ? 10.703 -0.165 2.01 1 96.44 76 LYS B C 1
ATOM 1486 O O . LYS B 1 76 ? 11.508 -0.441 2.9 1 96.44 76 LYS B O 1
ATOM 1491 N N . ASP B 1 77 ? 10.852 0.995 1.358 1 96.5 77 ASP B N 1
ATOM 1492 C CA . ASP B 1 77 ? 11.961 1.921 1.564 1 96.5 77 ASP B CA 1
ATOM 1493 C C . ASP B 1 77 ? 11.609 2.98 2.605 1 96.5 77 ASP B C 1
ATOM 1495 O O . ASP B 1 77 ? 12.43 3.838 2.932 1 96.5 77 ASP B O 1
ATOM 1499 N N . GLU B 1 78 ? 10.453 2.85 3.17 1 97.19 78 GLU B N 1
ATOM 1500 C CA . GLU B 1 78 ? 10.016 3.844 4.145 1 97.19 78 GLU B CA 1
ATOM 1501 C C . GLU B 1 78 ? 10.508 3.502 5.543 1 97.19 78 GLU B C 1
ATOM 1503 O O . GLU B 1 78 ? 10.438 2.348 5.969 1 97.19 78 GLU B O 1
ATOM 1508 N N . GLU B 1 79 ? 11.016 4.453 6.297 1 95.12 79 GLU B N 1
ATOM 1509 C CA . GLU B 1 79 ? 11.648 4.289 7.602 1 95.12 79 GLU B CA 1
ATOM 1510 C C . GLU B 1 79 ? 10.656 3.736 8.625 1 95.12 79 GLU B C 1
ATOM 1512 O O . GLU B 1 79 ? 11.031 2.932 9.484 1 95.12 79 GLU B O 1
ATOM 1517 N N . PHE B 1 80 ? 9.336 3.965 8.602 1 97.88 80 PHE B N 1
ATOM 1518 C CA . PHE B 1 80 ? 8.344 3.588 9.609 1 97.88 80 PHE B CA 1
ATOM 1519 C C . PHE B 1 80 ? 7.297 2.66 9.008 1 97.88 80 PHE B C 1
ATOM 1521 O O . PHE B 1 80 ? 6.137 2.67 9.43 1 97.88 80 PHE B O 1
ATOM 1528 N N . ALA B 1 81 ? 7.809 1.851 8.164 1 98.38 81 ALA B N 1
ATOM 1529 C CA . ALA B 1 81 ? 6.879 1.027 7.391 1 98.38 81 ALA B CA 1
ATOM 1530 C C . ALA B 1 81 ? 6.117 0.064 8.297 1 98.38 81 ALA B C 1
ATOM 1532 O O . ALA B 1 81 ? 4.895 -0.064 8.188 1 98.38 81 ALA B O 1
ATOM 1533 N N . THR B 1 82 ? 6.758 -0.598 9.211 1 98.19 82 THR B N 1
ATOM 1534 C CA . THR B 1 82 ? 6.109 -1.573 10.086 1 98.19 82 THR B CA 1
ATOM 1535 C C . THR B 1 82 ? 5.047 -0.906 10.945 1 98.19 82 THR B C 1
ATOM 1537 O O . THR B 1 82 ? 3.92 -1.397 11.047 1 98.19 82 THR B O 1
ATOM 1540 N N . ASP B 1 83 ? 5.371 0.198 11.508 1 98.5 83 ASP B N 1
ATOM 1541 C CA . ASP B 1 83 ? 4.414 0.947 12.32 1 98.5 83 ASP B CA 1
ATOM 1542 C C . ASP B 1 83 ? 3.225 1.402 11.477 1 98.5 83 ASP B C 1
ATOM 1544 O O . ASP B 1 83 ? 2.076 1.313 11.922 1 98.5 83 ASP B O 1
ATOM 1548 N N . ALA B 1 84 ? 3.49 1.822 10.297 1 98.69 84 ALA B N 1
ATOM 1549 C CA . ALA B 1 84 ? 2.434 2.307 9.414 1 98.69 84 ALA B CA 1
ATOM 1550 C C . ALA B 1 84 ? 1.467 1.185 9.047 1 98.69 84 ALA B C 1
ATOM 1552 O O . ALA B 1 84 ? 0.261 1.411 8.93 1 98.69 84 ALA B O 1
ATOM 1553 N N . LEU B 1 85 ? 1.975 0.029 8.906 1 98.88 85 LEU B N 1
ATOM 1554 C CA . LEU B 1 85 ? 1.127 -1.106 8.562 1 98.88 85 LEU B CA 1
ATOM 1555 C C . LEU B 1 85 ? 0.177 -1.443 9.711 1 98.88 85 LEU B C 1
ATOM 1557 O O . LEU B 1 85 ? -0.966 -1.843 9.477 1 98.88 85 LEU B O 1
ATOM 1561 N N . LYS B 1 86 ? 0.682 -1.315 10.875 1 98.31 86 LYS B N 1
ATOM 1562 C CA . LYS B 1 86 ? -0.188 -1.547 12.023 1 98.31 86 LYS B CA 1
ATOM 1563 C C . LYS B 1 86 ? -1.328 -0.533 12.062 1 98.31 86 LYS B C 1
ATOM 1565 O O . LYS B 1 86 ? -2.48 -0.896 12.312 1 98.31 86 LYS B O 1
ATOM 1570 N N . VAL B 1 87 ? -1.064 0.674 11.812 1 98.44 87 VAL B N 1
ATOM 1571 C CA . VAL B 1 87 ? -2.072 1.729 11.789 1 98.44 87 VAL B CA 1
ATOM 1572 C C . VAL B 1 87 ? -3.047 1.489 10.641 1 98.44 87 VAL B C 1
ATOM 1574 O O . VAL B 1 87 ? -4.262 1.634 10.805 1 98.44 87 VAL B O 1
ATOM 1577 N N . ALA B 1 88 ? -2.494 1.125 9.516 1 98.62 88 ALA B N 1
ATOM 1578 C CA . ALA B 1 88 ? -3.336 0.825 8.359 1 98.62 88 ALA B CA 1
ATOM 1579 C C . ALA B 1 88 ? -4.305 -0.311 8.664 1 98.62 88 ALA B C 1
ATOM 1581 O O . ALA B 1 88 ? -5.469 -0.271 8.25 1 98.62 88 ALA B O 1
ATOM 1582 N N . GLU B 1 89 ? -3.787 -1.291 9.273 1 98.44 89 GLU B N 1
ATOM 1583 C CA . GLU B 1 89 ? -4.637 -2.416 9.656 1 98.44 89 GLU B CA 1
ATOM 1584 C C . GLU B 1 89 ? -5.816 -1.953 10.508 1 98.44 89 GLU B C 1
ATOM 1586 O O . GLU B 1 89 ? -6.953 -2.365 10.281 1 98.44 89 GLU B O 1
ATOM 1591 N N . GLU B 1 90 ? -5.52 -1.132 11.453 1 97.62 90 GLU B N 1
ATOM 1592 C CA . GLU B 1 90 ? -6.574 -0.595 12.305 1 97.62 90 GLU B CA 1
ATOM 1593 C C . GLU B 1 90 ? -7.574 0.223 11.492 1 97.62 90 GLU B C 1
ATOM 1595 O O . GLU B 1 90 ? -8.789 0.117 11.695 1 97.62 90 GLU B O 1
ATOM 1600 N N . GLU B 1 91 ? -7.082 0.976 10.625 1 97.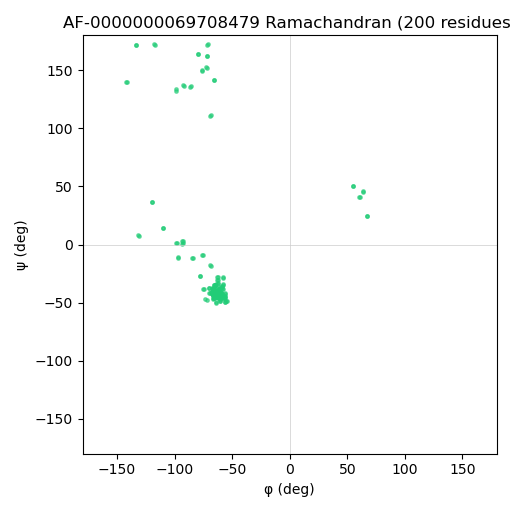25 91 GLU B N 1
ATOM 1601 C CA . GLU B 1 91 ? -7.941 1.798 9.781 1 97.25 91 GLU B CA 1
ATOM 1602 C C . GLU B 1 91 ? -8.859 0.934 8.914 1 97.25 91 GLU B C 1
ATOM 1604 O O . GLU B 1 91 ? -10.055 1.214 8.797 1 97.25 91 GLU B O 1
ATOM 1609 N N . ILE B 1 92 ? -8.297 -0.068 8.352 1 97.81 92 ILE B N 1
ATOM 1610 C CA . ILE B 1 92 ? -9.07 -0.965 7.504 1 97.81 92 ILE B CA 1
ATOM 1611 C C . ILE B 1 92 ? -10.164 -1.643 8.328 1 97.81 92 ILE B C 1
ATOM 1613 O O . ILE B 1 92 ? -11.305 -1.77 7.867 1 97.81 92 ILE B O 1
ATOM 1617 N N . LYS B 1 93 ? -9.852 -2.08 9.461 1 96.31 93 LYS B N 1
ATOM 1618 C CA . LYS B 1 93 ? -10.828 -2.715 10.344 1 96.31 93 LYS B CA 1
ATOM 1619 C C . LYS B 1 93 ? -11.977 -1.76 10.68 1 96.31 93 LYS B C 1
ATOM 1621 O O . LYS B 1 93 ? -13.141 -2.164 10.703 1 96.31 93 LYS B O 1
ATOM 1626 N N . TYR B 1 94 ? -11.617 -0.609 10.922 1 95.38 94 TYR B N 1
ATOM 1627 C CA . TYR B 1 94 ? -12.625 0.407 11.211 1 95.38 94 TYR B CA 1
ATOM 1628 C C . TYR B 1 94 ? -13.539 0.624 10.016 1 95.38 94 TYR B C 1
ATOM 1630 O O . TYR B 1 94 ? -14.766 0.675 10.172 1 95.38 94 TYR B O 1
ATOM 1638 N N . LEU B 1 95 ? -12.938 0.708 8.867 1 93.94 95 LEU B N 1
ATOM 1639 C CA . LEU B 1 95 ? -13.711 0.943 7.648 1 93.94 95 LEU B CA 1
ATOM 1640 C C . LEU B 1 95 ? -14.633 -0.235 7.352 1 93.94 95 LEU B C 1
ATOM 1642 O O . LEU B 1 95 ? -15.758 -0.045 6.883 1 93.94 95 LEU B O 1
ATOM 1646 N N . THR B 1 96 ? -14.164 -1.363 7.559 1 91.5 96 THR B N 1
ATOM 1647 C CA . THR B 1 96 ? -14.945 -2.568 7.285 1 91.5 96 THR B CA 1
ATOM 1648 C C . THR B 1 96 ? -16.141 -2.668 8.234 1 91.5 96 THR B C 1
ATOM 1650 O O . THR B 1 96 ? -17.234 -3.07 7.824 1 91.5 96 THR B O 1
ATOM 1653 N N . LYS B 1 97 ? -16 -2.316 9.43 1 89.88 97 LYS B N 1
ATOM 1654 C CA . LYS B 1 97 ? -17.078 -2.328 10.414 1 89.88 97 LYS B CA 1
ATOM 1655 C C . LYS B 1 97 ? -18.141 -1.282 10.078 1 89.88 97 LYS B C 1
ATOM 1657 O O . LYS B 1 97 ? -19.344 -1.543 10.211 1 89.88 97 LYS B O 1
ATOM 1662 N N . LYS B 1 98 ? -17.688 -0.207 9.695 1 84.12 98 LYS B N 1
ATOM 1663 C CA . LYS B 1 98 ? -18.594 0.885 9.367 1 84.12 98 LYS B CA 1
ATOM 1664 C C . LYS B 1 98 ? -19.438 0.556 8.133 1 84.12 98 LYS B C 1
ATOM 1666 O O . LYS B 1 98 ? -20.625 0.881 8.07 1 84.12 98 LYS B O 1
ATOM 1671 N N . ASN B 1 99 ? -18.797 -0.063 7.203 1 81.25 99 ASN B N 1
ATOM 1672 C CA . ASN B 1 99 ? -19.5 -0.451 5.984 1 81.25 99 ASN B CA 1
ATOM 1673 C C . ASN B 1 99 ? -20.406 -1.657 6.215 1 81.25 99 ASN B C 1
ATOM 1675 O O . ASN B 1 99 ? -21.375 -1.854 5.488 1 81.25 99 ASN B O 1
ATOM 1679 N N . GLY B 1 100 ? -19.969 -2.633 7.027 1 67.44 100 GLY B N 1
ATOM 1680 C CA . GLY B 1 100 ? -20.844 -3.748 7.375 1 67.44 100 GLY B CA 1
ATOM 1681 C C . GLY B 1 100 ? -22.047 -3.334 8.195 1 67.44 100 GLY B C 1
ATOM 1682 O O . GLY B 1 100 ? -23 -4.109 8.352 1 67.44 100 GLY B O 1
ATOM 1683 N N . LYS B 1 101 ? -22.016 -2.43 9.039 1 55.19 101 LYS B N 1
ATOM 1684 C CA . LYS B 1 101 ? -23.109 -1.894 9.836 1 55.19 101 LYS B CA 1
ATOM 1685 C C . LYS B 1 101 ? -24.016 -0.992 8.992 1 55.19 101 LYS B C 1
ATOM 1687 O O . LYS B 1 101 ? -25.047 -0.526 9.461 1 55.19 101 LYS B O 1
ATOM 1692 N N . LYS B 1 102 ? -23.641 -0.675 7.824 1 42.28 102 LYS B N 1
ATOM 1693 C CA . LYS B 1 102 ? -24.688 -0.031 7.035 1 42.28 102 LYS B CA 1
ATOM 1694 C C . LYS B 1 102 ? -25.578 -1.065 6.363 1 42.28 102 LYS B C 1
ATOM 1696 O O . LYS B 1 102 ? -25.094 -2.066 5.832 1 42.28 102 LYS B O 1
#

Radius of gyration: 20.28 Å; Cα contacts (8 Å, |Δi|>4): 204; chains: 2; bounding box: 49×60×40 Å